Protein AF-A0A6P0I1W8-F1 (afdb_monomer)

Secondary structure (DSSP, 8-state):
-EEES-SSS-SEEE--SSPEEEEEE--TT-EEEEEEEEEESS--TTSEEEEEEEEETTSPBPPSPBTTBEEETTTEEEEEPP--SSS-EEEEEEEEPPTTEEEEEEEEEE-S--S-EEEESEEEEEE--SHHHHHHHHHHHHHHHHHHHHHHHHS---TTTTS--HHHHHHHHHHHHT--SEEEEES-TT-HHHHHHHHH-TT--EEEEEES-HHHHHHHHHTT-TTEEE--GGGGTTSPTT-EEEEEEES-GGG-SSHHHHHHHHHHHEEEEEEEE-

Foldseek 3Di:
DKAFLDPPPDQKDKFAADWRKDKDWDDAQFKKKKKWKKAWQFQDWQFKKKAKWFAAPVRHTDADDFQLWDADPVRGTIDGFGRGGNDIDMTIDMGTHHPRTTMMMIIMHTDPDPIIMMIGRIMDMDTDDDVVVVVVVVVVVVVLQVVLLVCFQPDAQDPVLQDDDPVLLVVLVVVCVLVWQEEEEEQCQLNNSVVNNCVVDVSHPYYAYEHQHPNSQVNNVVVVPVRYDYDDLVVLVPAAFQQTQEYEYAPCLSSHSCSVSSVVSRNRNHNHDYYYHD

Solvent-accessible surface area (backbone atoms only — not comparable to full-atom values): 14865 Å² total; per-residue (Å²): 85,83,46,59,59,61,92,78,84,53,72,53,44,74,49,40,83,61,72,44,53,45,76,46,80,50,61,42,70,36,46,35,39,39,36,37,39,36,32,22,87,48,63,39,72,60,30,28,33,38,28,58,46,40,17,25,87,86,67,48,74,59,76,78,88,47,67,81,46,49,75,40,97,88,70,43,34,32,46,68,46,78,34,86,41,54,49,79,41,78,36,80,48,72,47,50,38,52,80,70,26,33,32,39,40,40,32,37,26,39,32,101,56,92,71,65,36,35,34,40,23,59,35,34,47,39,74,63,87,50,70,65,62,46,49,58,47,46,51,53,52,48,46,54,49,48,52,45,49,54,50,56,36,63,54,71,78,50,73,74,54,72,48,92,49,75,64,41,54,52,54,31,54,58,53,52,74,70,69,41,46,24,38,34,32,48,57,30,50,39,32,45,47,58,53,52,31,53,71,75,37,81,66,47,80,42,62,39,30,27,15,60,21,54,66,19,25,53,50,18,35,75,72,72,43,80,48,47,41,72,32,57,74,71,56,50,70,80,51,54,72,46,71,21,34,30,22,34,38,59,68,43,61,94,69,42,82,65,39,66,63,49,53,55,42,39,48,46,23,18,59,74,44,60,48,82,48,118

Sequence (278 aa):
MINYLTNTGTNSVQLNQELLHIELEIQENAHYLLKGNIESSIPARNAALVTFQFGNKSGSLISPPYLGISNSATVGPYKYIPINSDKKEQFLIAFQTPPESSHLTLGFRLWNSKKKVFIDNKIEVVKIKDEFELEAIHNLFTNEIELAKNYWSNIGVSKGYTKDALWSHKISDEIISFNPSSVLEFGCNAGRNLKILLGKNQSIQNYLGLDINQDAINYGNSQGLEKLRVGDESSLIDISSGAYDICFTVSVIDHIPQPLNVVLNLIRISKKACLLLE

pLDDT: mean 91.95, std 8.21, range [65.31, 98.88]

Radius of gyration: 21.7 Å; Cα contacts (8 Å, |Δi|>4): 574; chains: 1; bounding box: 48×35×64 Å

Structure (mmCIF, N/CA/C/O backbone):
data_AF-A0A6P0I1W8-F1
#
_entry.id   AF-A0A6P0I1W8-F1
#
loop_
_atom_site.group_PDB
_atom_site.id
_atom_site.type_symbol
_atom_site.label_atom_id
_atom_site.label_alt_id
_atom_site.label_comp_id
_atom_site.label_asym_id
_atom_site.label_entity_id
_atom_site.label_seq_id
_atom_site.pdbx_PDB_ins_code
_atom_site.Cartn_x
_atom_site.Cartn_y
_atom_site.Cartn_z
_atom_site.occupancy
_atom_site.B_iso_or_equiv
_atom_site.auth_seq_id
_atom_site.auth_comp_id
_atom_site.auth_asym_id
_atom_site.auth_atom_id
_atom_site.pdbx_PDB_model_num
ATOM 1 N N . MET A 1 1 ? -20.478 4.200 20.482 1.00 80.25 1 MET A N 1
ATOM 2 C CA . MET A 1 1 ? -20.296 3.501 21.769 1.00 80.25 1 MET A CA 1
ATOM 3 C C . MET A 1 1 ? -19.035 4.029 22.416 1.00 80.25 1 MET A C 1
ATOM 5 O O . MET A 1 1 ? -18.052 4.222 21.708 1.00 80.25 1 MET A O 1
ATOM 9 N N . ILE A 1 2 ? -19.094 4.320 23.714 1.00 71.94 2 ILE A N 1
ATOM 10 C CA . ILE A 1 2 ? -17.926 4.710 24.508 1.00 71.94 2 ILE A CA 1
ATOM 11 C C . ILE A 1 2 ? -17.425 3.441 25.189 1.00 71.94 2 ILE A C 1
ATOM 13 O O . ILE A 1 2 ? -18.206 2.775 25.861 1.00 71.94 2 ILE A O 1
ATOM 17 N N . ASN A 1 3 ? -16.149 3.129 25.007 1.00 82.88 3 ASN A N 1
ATOM 18 C CA . ASN A 1 3 ? -15.472 2.002 25.629 1.00 82.88 3 ASN A CA 1
ATOM 19 C C . ASN A 1 3 ? -14.249 2.504 26.394 1.00 82.88 3 ASN A C 1
ATOM 21 O O . ASN A 1 3 ? -13.672 3.543 26.061 1.00 82.88 3 ASN A O 1
ATOM 25 N N . TYR A 1 4 ? -13.856 1.752 27.414 1.00 74.75 4 TYR A N 1
ATOM 26 C CA . TYR A 1 4 ? -12.694 2.066 28.233 1.00 74.75 4 TYR A CA 1
ATOM 27 C C . TYR A 1 4 ? -11.624 0.993 28.042 1.00 74.75 4 TYR A C 1
ATOM 29 O O . TYR A 1 4 ? -11.929 -0.192 28.126 1.00 74.75 4 TYR A O 1
ATOM 37 N N . LEU A 1 5 ? -10.378 1.403 27.785 1.00 70.00 5 LEU A N 1
ATOM 38 C CA . LEU A 1 5 ? -9.247 0.480 27.605 1.00 70.00 5 LEU A CA 1
ATOM 39 C C . LEU A 1 5 ? -8.885 -0.264 28.893 1.00 70.00 5 LEU A C 1
ATOM 41 O O . LEU A 1 5 ? -8.415 -1.396 28.847 1.00 70.00 5 LEU A O 1
ATOM 45 N N . THR A 1 6 ? -9.062 0.385 30.043 1.00 72.56 6 THR A N 1
ATOM 46 C CA . THR A 1 6 ? -8.750 -0.175 31.359 1.00 72.56 6 THR A CA 1
ATOM 47 C C . THR A 1 6 ? -9.725 0.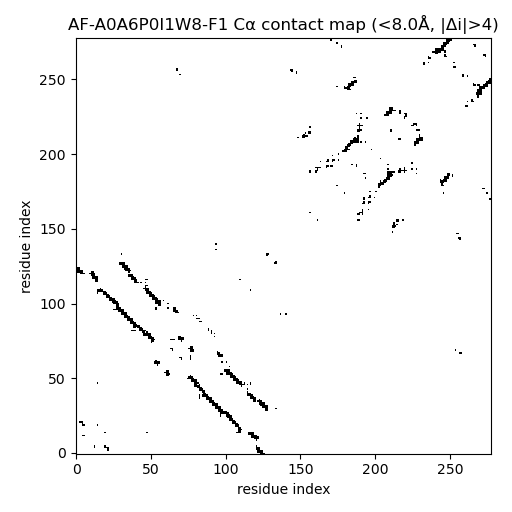346 32.415 1.00 72.56 6 THR A C 1
ATOM 49 O O . THR A 1 6 ? -10.236 1.462 32.319 1.00 72.56 6 THR A O 1
ATOM 52 N N . ASN A 1 7 ? -9.918 -0.434 33.484 1.00 66.38 7 ASN A N 1
ATOM 53 C CA . ASN A 1 7 ? -10.700 -0.041 34.667 1.00 66.38 7 ASN A CA 1
ATOM 54 C C . ASN A 1 7 ? -9.837 0.619 35.763 1.00 66.38 7 ASN A C 1
ATOM 56 O O . ASN A 1 7 ? -10.217 0.646 36.930 1.00 66.38 7 ASN A O 1
ATOM 60 N N . THR A 1 8 ? -8.650 1.131 35.421 1.00 66.38 8 THR A N 1
ATOM 61 C CA . THR A 1 8 ? -7.626 1.569 36.393 1.00 66.38 8 THR A CA 1
ATOM 62 C C . THR A 1 8 ? -7.904 2.928 37.042 1.00 66.38 8 THR A C 1
ATOM 64 O O . THR A 1 8 ? -7.115 3.375 37.869 1.00 66.38 8 THR A O 1
ATOM 67 N N . GLY A 1 9 ? -8.984 3.621 36.664 1.00 69.31 9 GLY A N 1
ATOM 68 C CA . GLY A 1 9 ? -9.317 4.963 37.165 1.00 69.31 9 GLY A CA 1
ATOM 69 C C . GLY A 1 9 ? -8.387 6.084 36.672 1.00 69.31 9 GLY A C 1
ATOM 70 O O . GLY A 1 9 ? -8.607 7.248 36.995 1.00 69.31 9 GLY A O 1
ATOM 71 N N . THR A 1 10 ? -7.365 5.762 35.874 1.00 76.31 10 THR A N 1
ATOM 72 C CA . THR A 1 10 ? -6.478 6.733 35.222 1.00 76.31 10 THR A CA 1
ATOM 73 C C . THR A 1 10 ? -7.077 7.191 33.896 1.00 76.31 10 THR A C 1
ATOM 75 O O . THR A 1 10 ? -7.608 6.375 33.149 1.00 76.31 10 THR A O 1
ATOM 78 N N . ASN A 1 11 ? -6.967 8.485 33.575 1.00 89.94 11 ASN A N 1
ATOM 79 C CA . ASN A 1 11 ? -7.516 9.052 32.331 1.00 89.94 11 ASN A CA 1
ATOM 80 C C . ASN A 1 11 ? -6.748 8.625 31.070 1.00 89.94 11 ASN A C 1
ATOM 82 O O . ASN A 1 11 ? -7.294 8.694 29.972 1.00 89.94 11 ASN A O 1
ATOM 86 N N . SER A 1 12 ? -5.501 8.176 31.217 1.00 92.06 12 SER A N 1
ATOM 87 C CA . SER A 1 12 ? -4.666 7.665 30.132 1.00 92.06 12 SER A CA 1
ATOM 88 C C . SER A 1 12 ? -3.911 6.406 30.556 1.00 92.06 12 SER A C 1
ATOM 90 O O . SER A 1 12 ? -3.785 6.094 31.747 1.00 92.06 12 SER A O 1
ATOM 92 N N . VAL A 1 13 ? -3.440 5.662 29.558 1.00 94.25 13 VAL A N 1
ATOM 93 C CA . VAL A 1 13 ? -2.679 4.420 29.701 1.00 94.25 13 VAL A CA 1
ATOM 94 C C . VAL A 1 13 ? -1.446 4.509 28.811 1.00 94.25 13 VAL A C 1
ATOM 96 O O . VAL A 1 13 ? -1.536 4.908 27.650 1.00 94.25 13 VAL A O 1
ATOM 99 N N . GLN A 1 14 ? -0.279 4.150 29.346 1.00 95.38 14 GLN A N 1
ATOM 100 C CA . GLN A 1 14 ? 0.932 4.062 28.537 1.00 95.38 14 GLN A CA 1
ATOM 101 C C . GLN A 1 14 ? 0.860 2.820 27.644 1.00 95.38 14 GLN A C 1
ATOM 103 O O . GLN A 1 14 ? 0.706 1.708 28.145 1.00 95.38 14 GLN A O 1
ATOM 108 N N . LEU A 1 15 ? 1.028 2.999 26.335 1.00 95.56 15 LEU A N 1
ATOM 109 C CA . LEU A 1 15 ? 1.154 1.884 25.406 1.00 95.56 15 LEU A CA 1
ATOM 110 C C . LEU A 1 15 ? 2.507 1.187 25.593 1.00 95.56 15 LEU A C 1
ATOM 112 O O . LEU A 1 15 ? 3.558 1.826 25.706 1.00 95.56 15 LEU A O 1
ATOM 116 N N . ASN A 1 16 ? 2.476 -0.140 25.583 1.00 94.19 16 ASN A N 1
ATOM 117 C CA . ASN A 1 16 ? 3.646 -1.013 25.584 1.00 94.19 16 ASN A CA 1
ATOM 118 C C . ASN A 1 16 ? 3.504 -2.042 24.439 1.00 94.19 16 ASN A C 1
ATOM 120 O O . ASN A 1 16 ? 2.696 -1.842 23.533 1.00 94.19 16 ASN A O 1
ATOM 124 N N . GLN A 1 17 ? 4.323 -3.099 24.411 1.00 90.25 17 GLN A N 1
ATOM 125 C CA . GLN A 1 17 ? 4.206 -4.133 23.370 1.00 90.25 17 GLN A CA 1
ATOM 126 C C . GLN A 1 17 ? 3.022 -5.092 23.579 1.00 90.25 17 GLN A C 1
ATOM 128 O O . GLN A 1 17 ? 2.650 -5.803 22.644 1.00 90.25 17 GLN A O 1
ATOM 133 N N . GLU A 1 18 ? 2.434 -5.112 24.774 1.00 91.44 18 GLU A N 1
ATOM 134 C CA . GLU A 1 18 ? 1.243 -5.896 25.083 1.00 91.44 18 GLU A CA 1
ATOM 135 C C . GLU A 1 18 ? -0.003 -5.204 24.514 1.00 91.44 18 GLU A C 1
ATOM 137 O O . GLU A 1 18 ? -0.074 -3.979 24.400 1.00 91.44 18 GLU A O 1
ATOM 142 N N . LEU A 1 19 ? -0.984 -6.008 24.108 1.00 90.31 19 LEU A N 1
ATOM 143 C CA . LEU A 1 19 ? -2.215 -5.514 23.504 1.00 90.31 19 LEU A CA 1
ATOM 144 C C . LEU A 1 19 ? -3.217 -5.121 24.587 1.00 90.31 19 LEU A C 1
ATOM 146 O O . LEU A 1 19 ? -3.694 -5.968 25.342 1.00 90.31 19 LEU A O 1
ATOM 150 N N . LEU A 1 20 ? -3.605 -3.851 24.591 1.00 93.25 20 LEU A N 1
ATOM 151 C CA . LEU A 1 20 ? -4.815 -3.402 25.271 1.00 93.25 20 LEU A CA 1
ATOM 152 C C . LEU A 1 20 ? -5.985 -3.604 24.315 1.00 93.25 20 LEU A C 1
ATOM 154 O O . LEU A 1 20 ? -5.949 -3.066 23.211 1.00 93.25 20 LEU A O 1
ATOM 158 N N . HIS A 1 21 ? -6.996 -4.375 24.702 1.00 94.88 21 HIS A N 1
ATOM 159 C CA . HIS A 1 21 ? -8.124 -4.671 23.824 1.00 94.88 21 HIS A CA 1
ATOM 160 C C . HIS A 1 21 ? -9.421 -4.028 24.307 1.00 94.88 21 HIS A C 1
ATOM 162 O O . HIS A 1 21 ? -9.671 -3.917 25.505 1.00 94.88 21 HIS A O 1
ATOM 168 N N . ILE A 1 22 ? -10.256 -3.638 23.348 1.00 94.94 22 ILE A N 1
ATOM 169 C CA . ILE A 1 22 ? -11.687 -3.419 23.562 1.00 94.94 22 ILE A CA 1
ATOM 170 C C . ILE A 1 22 ? -12.463 -4.312 22.605 1.00 94.94 22 ILE A C 1
ATOM 172 O O . ILE A 1 22 ? -12.040 -4.537 21.469 1.00 94.94 22 ILE A O 1
ATOM 176 N N . GLU A 1 23 ? -13.612 -4.777 23.067 1.00 95.75 23 GLU A N 1
ATOM 177 C CA . GLU A 1 23 ? -14.544 -5.584 22.291 1.00 95.75 23 GLU A CA 1
ATOM 178 C C . GLU A 1 23 ? -15.876 -4.854 22.196 1.00 95.75 23 GLU A C 1
ATOM 180 O O . GLU A 1 23 ? -16.295 -4.171 23.133 1.00 95.75 23 GLU A O 1
ATOM 185 N N . LEU A 1 24 ? -16.525 -4.952 21.042 1.00 96.50 24 LEU A N 1
ATOM 186 C CA . LEU A 1 24 ? -17.798 -4.293 20.807 1.00 96.50 24 LEU A CA 1
ATOM 187 C C . LEU A 1 24 ? -18.622 -5.012 19.743 1.00 96.50 24 LEU A C 1
ATOM 189 O O . LEU A 1 24 ? -18.090 -5.602 18.801 1.00 96.50 24 LEU A O 1
ATOM 193 N N . GLU A 1 25 ? -19.940 -4.898 19.873 1.00 97.38 25 GLU A N 1
ATOM 194 C CA . GLU A 1 25 ? -20.879 -5.315 18.838 1.00 97.38 25 GLU A CA 1
ATOM 195 C C . GLU A 1 25 ? -20.901 -4.304 17.690 1.00 97.38 25 GLU A C 1
ATOM 197 O O . GLU A 1 25 ? -20.902 -3.086 17.885 1.00 97.38 25 GLU A O 1
ATOM 202 N N . ILE A 1 26 ? -20.946 -4.807 16.465 1.00 97.25 26 ILE A N 1
ATOM 203 C CA . ILE A 1 26 ? -20.960 -4.001 15.246 1.00 97.25 26 ILE A CA 1
ATOM 204 C C . ILE A 1 26 ? -21.976 -4.566 14.256 1.00 97.25 26 ILE A C 1
ATOM 206 O O . ILE A 1 26 ? -22.504 -5.662 14.421 1.00 97.25 26 ILE A O 1
ATOM 210 N N . GLN A 1 27 ? -22.267 -3.797 13.216 1.00 97.06 27 GLN A N 1
ATOM 211 C CA . GLN A 1 27 ? -23.068 -4.237 12.082 1.00 97.06 27 GLN A CA 1
ATOM 212 C C . GLN A 1 27 ? -22.140 -4.524 10.906 1.00 97.06 27 GLN A C 1
ATOM 214 O O . GLN A 1 27 ? -21.159 -3.806 10.710 1.00 97.06 27 GLN A O 1
ATOM 219 N N . GLU A 1 28 ? -22.446 -5.563 10.138 1.00 96.94 28 GLU A N 1
ATOM 220 C CA . GLU A 1 28 ? -21.773 -5.876 8.877 1.00 96.94 28 GLU A CA 1
ATOM 221 C C . GLU A 1 28 ? -21.964 -4.766 7.840 1.00 96.94 28 GLU A C 1
ATOM 223 O O . GLU A 1 28 ? -22.955 -4.031 7.880 1.00 96.94 28 GLU A O 1
ATOM 228 N N . ASN A 1 29 ? -21.018 -4.661 6.904 1.00 94.50 29 ASN A N 1
ATOM 229 C CA . ASN A 1 29 ? -21.053 -3.713 5.785 1.00 94.50 29 ASN A CA 1
ATOM 230 C C . ASN A 1 29 ? -21.336 -2.257 6.196 1.00 94.50 29 ASN A C 1
ATOM 232 O O . ASN A 1 29 ? -21.957 -1.495 5.457 1.00 94.50 29 ASN A O 1
ATOM 236 N N . ALA A 1 30 ? -20.894 -1.863 7.385 1.00 93.75 30 ALA A N 1
ATOM 237 C CA . ALA A 1 30 ? -21.119 -0.542 7.935 1.00 93.75 30 ALA A CA 1
ATOM 238 C C . ALA A 1 30 ? -19.800 0.208 8.097 1.00 93.75 30 ALA A C 1
ATOM 240 O O . ALA A 1 30 ? -18.743 -0.369 8.355 1.00 93.75 30 ALA A O 1
ATOM 241 N N . HIS A 1 31 ? -19.885 1.528 7.980 1.00 92.38 31 HIS A N 1
ATOM 242 C CA . HIS A 1 31 ? -18.759 2.409 8.225 1.00 92.38 31 HIS A CA 1
ATOM 243 C C . HIS A 1 31 ? -18.747 2.840 9.690 1.00 92.38 31 HIS A C 1
ATOM 245 O O . HIS A 1 31 ? -19.776 3.206 10.272 1.00 92.38 31 HIS A O 1
ATOM 251 N N . TYR A 1 32 ? -17.552 2.835 10.270 1.00 93.94 32 TYR A N 1
ATOM 252 C CA . TYR A 1 32 ? -17.302 3.269 11.633 1.00 93.94 32 TYR A CA 1
ATOM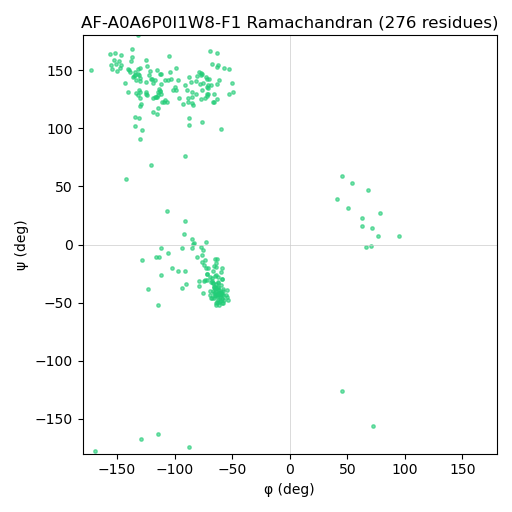 253 C C . TYR A 1 32 ? -16.136 4.248 11.698 1.00 93.94 32 TYR A C 1
ATOM 255 O O . TYR A 1 32 ? -15.198 4.198 10.901 1.00 93.94 32 TYR A O 1
ATOM 263 N N . LEU A 1 33 ? -16.196 5.116 12.703 1.00 93.44 33 LEU A N 1
ATOM 264 C CA . LEU A 1 33 ? -15.138 6.042 13.063 1.00 93.44 33 LEU A CA 1
ATOM 265 C C . LEU A 1 33 ? -14.670 5.745 14.488 1.00 93.44 33 LEU A C 1
ATOM 267 O O . LEU A 1 33 ? -15.425 5.908 15.450 1.00 93.44 33 LEU A O 1
ATOM 271 N N . LEU A 1 34 ? -13.422 5.305 14.606 1.00 95.44 34 LEU A N 1
ATOM 272 C CA . LEU A 1 34 ? -12.700 5.154 15.860 1.00 95.44 34 LEU A CA 1
ATOM 273 C C . LEU A 1 34 ? -12.066 6.499 16.236 1.00 95.44 34 LEU A C 1
ATOM 275 O O . LEU A 1 34 ? -11.346 7.095 15.435 1.00 95.44 34 LEU A O 1
ATOM 279 N N . LYS A 1 35 ? -12.333 6.968 17.454 1.00 95.06 35 LYS A N 1
ATOM 280 C CA . LYS A 1 35 ? -11.850 8.241 17.992 1.00 95.06 35 LYS A CA 1
ATOM 281 C C . LYS A 1 35 ? -11.225 8.029 19.363 1.00 95.06 35 LYS A C 1
ATOM 283 O O . LYS A 1 35 ? -11.737 7.262 20.179 1.00 95.06 35 LYS A O 1
ATOM 288 N N . GLY A 1 36 ? -10.167 8.769 19.639 1.00 96.00 36 GLY A N 1
ATOM 289 C CA . GLY A 1 36 ? -9.551 8.844 20.958 1.00 96.00 36 GLY A CA 1
ATOM 290 C C . GLY A 1 36 ? -8.544 9.980 20.997 1.00 96.00 36 GLY A C 1
ATOM 291 O O . GLY A 1 36 ? -8.380 10.688 20.006 1.00 96.00 36 GLY A O 1
ATOM 292 N N . ASN A 1 37 ? -7.860 10.151 22.125 1.00 96.12 37 ASN A N 1
ATOM 293 C CA . ASN A 1 37 ? -6.709 11.045 22.190 1.00 96.12 37 ASN A CA 1
ATOM 294 C C . ASN A 1 37 ? -5.432 10.247 22.417 1.00 96.12 37 ASN A C 1
ATOM 296 O O . ASN A 1 37 ? -5.441 9.229 23.110 1.00 96.12 37 ASN A O 1
ATOM 300 N N . ILE A 1 38 ? -4.341 10.734 21.845 1.00 96.25 38 ILE A N 1
ATOM 301 C CA . ILE A 1 38 ? -3.011 10.153 21.961 1.00 96.25 38 ILE A CA 1
ATOM 302 C C . ILE A 1 38 ? -1.996 11.264 22.220 1.00 96.25 38 ILE A C 1
ATOM 304 O O . ILE A 1 38 ? -2.142 12.383 21.732 1.00 96.25 38 ILE A O 1
ATOM 308 N N . GLU A 1 39 ? -0.973 10.964 23.009 1.00 95.00 39 GLU A N 1
ATOM 309 C CA . GLU A 1 39 ? 0.139 11.869 23.278 1.00 95.00 39 GLU A CA 1
ATOM 310 C C . GLU A 1 39 ? 1.464 11.104 23.270 1.00 95.00 39 GLU A C 1
ATOM 312 O O . GLU A 1 39 ? 1.547 9.926 23.632 1.00 95.00 39 GLU A O 1
ATOM 317 N N . SER A 1 40 ? 2.532 11.781 22.864 1.00 92.69 40 SER A N 1
ATOM 318 C CA . SER A 1 40 ? 3.894 11.279 23.002 1.00 92.69 40 SER A CA 1
ATOM 319 C C . SER A 1 40 ? 4.812 12.422 23.394 1.00 92.69 40 SER A C 1
ATOM 321 O O . SER A 1 40 ? 4.579 13.563 23.024 1.00 92.69 40 SER A O 1
ATOM 323 N N . SER A 1 41 ? 5.889 12.124 24.119 1.00 85.44 41 SER A N 1
ATOM 324 C CA . SER A 1 41 ? 6.848 13.146 24.558 1.00 85.44 41 SER A CA 1
ATOM 325 C C . SER A 1 41 ? 7.593 13.838 23.407 1.00 85.44 41 SER A C 1
ATOM 327 O O . SER A 1 41 ? 8.249 14.847 23.632 1.00 85.44 41 SER A O 1
ATOM 329 N N . ILE A 1 42 ? 7.566 13.256 22.205 1.00 80.62 42 ILE A N 1
ATOM 330 C CA . ILE A 1 42 ? 8.103 13.806 20.955 1.00 80.62 42 ILE A CA 1
ATOM 331 C C . ILE A 1 42 ? 7.277 13.254 19.784 1.00 80.62 42 ILE A C 1
ATOM 333 O O . ILE A 1 42 ? 6.772 12.134 19.901 1.00 80.62 42 ILE A O 1
ATOM 337 N N . PRO A 1 43 ? 7.211 13.939 18.625 1.00 80.81 43 PRO A N 1
ATOM 338 C CA . PRO A 1 43 ? 6.511 13.420 17.453 1.00 80.81 43 PRO A CA 1
ATOM 339 C C . PRO A 1 43 ? 6.987 12.007 17.097 1.00 80.81 43 PRO A C 1
ATOM 341 O O . PRO A 1 43 ? 8.192 11.729 17.028 1.00 80.81 43 PRO A O 1
ATOM 344 N N . ALA A 1 44 ? 6.045 11.085 16.911 1.00 82.62 44 ALA A N 1
ATOM 345 C CA . ALA A 1 44 ? 6.315 9.651 16.869 1.00 82.62 44 ALA A CA 1
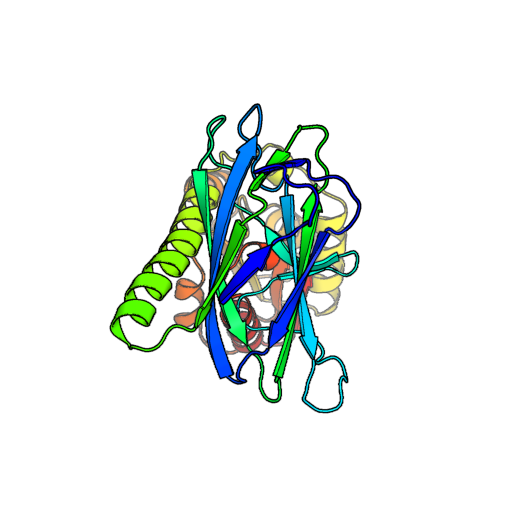ATOM 346 C C . ALA A 1 44 ? 5.449 8.948 15.821 1.00 82.62 44 ALA A C 1
ATOM 348 O O . ALA A 1 44 ? 4.729 8.001 16.128 1.00 82.62 44 ALA A O 1
ATOM 349 N N . ARG A 1 45 ? 5.535 9.411 14.569 1.00 81.56 45 ARG A N 1
ATOM 350 C CA . ARG A 1 45 ? 4.833 8.780 13.443 1.00 81.56 45 ARG A CA 1
ATOM 351 C C . ARG A 1 45 ? 5.088 7.269 13.441 1.00 81.56 45 ARG A C 1
ATOM 353 O O . ARG A 1 45 ? 6.233 6.839 13.582 1.00 81.56 45 ARG A O 1
ATOM 360 N N . ASN A 1 46 ? 4.017 6.489 13.316 1.00 86.06 46 ASN A N 1
ATOM 361 C CA . ASN A 1 46 ? 4.020 5.022 13.280 1.00 86.06 46 ASN A CA 1
ATOM 362 C C . ASN A 1 46 ? 4.529 4.323 14.558 1.00 86.06 46 ASN A C 1
ATOM 364 O O . ASN A 1 46 ? 4.822 3.130 14.526 1.00 86.06 46 ASN A O 1
ATOM 368 N N . ALA A 1 47 ? 4.625 5.033 15.688 1.00 93.69 47 ALA A N 1
ATOM 369 C CA . ALA A 1 47 ? 5.067 4.448 16.957 1.00 93.69 47 ALA A CA 1
ATOM 370 C C . ALA A 1 47 ? 3.972 3.677 17.703 1.00 93.69 47 ALA A C 1
ATOM 372 O O . ALA A 1 47 ? 4.272 3.009 18.689 1.00 93.69 47 ALA A O 1
ATOM 373 N N . ALA A 1 48 ? 2.719 3.782 17.270 1.00 96.25 48 ALA A N 1
ATOM 374 C CA . ALA A 1 48 ? 1.593 3.050 17.825 1.00 96.25 48 ALA A CA 1
ATOM 375 C C . ALA A 1 48 ? 0.676 2.575 16.701 1.00 96.25 48 ALA A C 1
ATOM 377 O O . ALA A 1 48 ? 0.570 3.217 15.652 1.00 96.25 48 ALA A O 1
ATOM 378 N N . LEU A 1 49 ? 0.013 1.449 16.932 1.00 96.88 49 LEU A N 1
ATOM 379 C CA . LEU A 1 49 ? -0.967 0.897 16.009 1.00 96.88 49 LEU A CA 1
ATOM 380 C C . LEU A 1 49 ? -2.191 0.378 16.759 1.00 96.88 49 LEU A C 1
ATOM 382 O O . LEU A 1 49 ? -2.126 0.057 17.949 1.00 96.88 49 LEU A O 1
ATOM 386 N N . VAL A 1 50 ? -3.294 0.289 16.025 1.00 97.81 50 VAL A N 1
ATOM 387 C CA . VAL A 1 50 ? -4.496 -0.449 16.398 1.00 97.81 50 VAL A CA 1
ATOM 388 C C . VAL A 1 50 ? -4.645 -1.635 15.447 1.00 97.81 50 VAL A C 1
ATOM 390 O O . VAL A 1 50 ? -4.496 -1.491 14.235 1.00 97.81 50 VAL A O 1
ATOM 393 N N . THR A 1 51 ? -4.893 -2.814 16.003 1.00 97.88 51 THR A N 1
ATOM 394 C CA . THR A 1 51 ? -5.176 -4.059 15.279 1.00 97.88 51 THR A CA 1
ATOM 395 C C . THR A 1 51 ? -6.676 -4.311 15.228 1.00 97.88 51 THR A C 1
ATOM 397 O O . THR A 1 51 ? -7.401 -3.877 16.123 1.00 97.88 51 THR A O 1
ATOM 400 N N . PHE A 1 52 ? -7.132 -5.005 14.187 1.00 98.19 52 PHE A N 1
ATOM 401 C CA . PHE A 1 52 ? -8.543 -5.287 13.937 1.00 98.19 52 PHE A CA 1
ATOM 402 C C . PHE A 1 52 ? -8.772 -6.790 13.809 1.00 98.19 52 PHE A C 1
ATOM 404 O O . PHE A 1 52 ? -8.133 -7.462 12.995 1.00 98.19 52 PHE A O 1
ATOM 411 N N . GLN A 1 53 ? -9.737 -7.308 14.563 1.00 98.25 53 GLN A N 1
ATOM 412 C CA . GLN A 1 53 ? -10.248 -8.666 14.408 1.00 98.25 53 GLN A CA 1
ATOM 413 C C . GLN A 1 53 ? -11.771 -8.616 14.343 1.00 98.25 53 GLN A C 1
ATOM 415 O O . GLN A 1 53 ? -12.419 -8.149 15.277 1.00 98.25 53 GLN A O 1
ATOM 420 N N . PHE A 1 54 ? -12.339 -9.081 13.232 1.00 98.31 54 PHE A N 1
ATOM 421 C CA . PHE A 1 54 ? -13.784 -9.160 13.052 1.00 98.31 54 PHE A CA 1
ATOM 422 C C . PHE A 1 54 ? -14.258 -10.585 13.316 1.00 98.31 54 PHE A C 1
ATOM 424 O O . PHE A 1 54 ? -13.650 -11.542 12.841 1.00 98.31 54 PHE A O 1
ATOM 431 N N . GLY A 1 55 ? -15.351 -10.720 14.060 1.00 98.19 55 GLY A N 1
ATOM 432 C CA . GLY A 1 55 ? -16.028 -11.986 14.313 1.00 98.19 55 GLY A CA 1
ATOM 433 C C . GLY A 1 55 ? -17.473 -11.942 13.833 1.00 98.19 55 GLY A C 1
ATOM 434 O O . GLY A 1 55 ? -18.110 -10.886 13.845 1.00 98.19 55 GLY A O 1
ATOM 435 N N . ASN A 1 56 ? -18.005 -13.085 13.416 1.00 98.12 56 ASN A N 1
ATOM 436 C CA . ASN A 1 56 ? -19.413 -13.230 13.053 1.00 98.12 56 ASN A CA 1
ATOM 437 C C . ASN A 1 56 ? -20.285 -13.585 14.279 1.00 98.12 56 ASN A C 1
ATOM 439 O O . ASN A 1 56 ? -19.810 -13.635 15.421 1.00 98.12 56 ASN A O 1
ATOM 443 N N . LYS A 1 57 ? -21.576 -13.859 14.049 1.00 97.38 57 LYS A N 1
ATOM 444 C CA . LYS A 1 57 ? -22.535 -14.211 15.115 1.00 97.38 57 LYS A CA 1
ATOM 445 C C . LYS A 1 57 ? -22.247 -15.553 15.790 1.00 97.38 57 LYS A C 1
ATOM 447 O O . LYS A 1 57 ? -22.680 -15.751 16.919 1.00 97.38 57 LYS A O 1
ATOM 452 N N . SER A 1 58 ? -21.529 -16.463 15.128 1.00 96.75 58 SER A N 1
ATOM 453 C CA . SER A 1 58 ? -21.093 -17.729 15.730 1.00 96.75 58 SER A CA 1
ATOM 454 C C . SER A 1 58 ? -19.797 -17.594 16.533 1.00 96.75 58 SER A C 1
ATOM 456 O O . SER A 1 58 ? -19.311 -18.591 17.059 1.00 96.75 58 SER A O 1
ATOM 458 N N . GLY A 1 59 ? -19.219 -16.389 16.616 1.00 94.12 59 GLY A N 1
ATOM 459 C CA . GLY A 1 59 ? -17.927 -16.141 17.259 1.00 94.12 59 GLY A CA 1
ATOM 460 C C . GLY A 1 59 ? -16.724 -16.569 16.412 1.00 94.12 59 GLY A C 1
ATOM 461 O O . GLY A 1 59 ? -15.594 -16.536 16.890 1.00 94.12 59 GLY A O 1
ATOM 462 N N . SER A 1 60 ? -16.938 -16.975 15.159 1.00 97.69 60 SER A N 1
ATOM 463 C CA . SER A 1 60 ? -15.857 -17.329 14.240 1.00 97.69 60 SER A CA 1
ATOM 464 C C . SER A 1 60 ? -15.209 -16.067 13.677 1.00 97.69 60 SER A C 1
ATOM 466 O O . SER A 1 60 ? -15.906 -15.115 13.321 1.00 97.69 60 SER A O 1
ATOM 468 N N . LEU A 1 61 ? -13.878 -16.066 13.579 1.00 98.00 61 LEU A N 1
ATOM 469 C CA . LEU A 1 61 ? -13.131 -14.950 13.005 1.00 98.00 61 LEU A CA 1
ATOM 470 C C . LEU A 1 61 ? -13.327 -14.883 11.488 1.00 98.00 61 LEU A C 1
ATOM 472 O O . LEU A 1 61 ? -13.232 -15.892 10.789 1.00 98.00 61 LEU A O 1
ATOM 476 N N . ILE A 1 62 ? -13.551 -13.674 10.986 1.00 97.44 62 ILE A N 1
ATOM 477 C CA . ILE A 1 62 ? -13.572 -13.366 9.559 1.00 97.44 62 ILE A CA 1
ATOM 478 C C . ILE A 1 62 ? -12.131 -13.104 9.127 1.00 97.44 62 ILE A C 1
ATOM 480 O O . ILE A 1 62 ? -11.407 -12.366 9.787 1.00 97.44 62 ILE A O 1
ATOM 484 N N . SER A 1 63 ? -11.690 -13.737 8.042 1.00 96.38 63 SER A N 1
ATOM 485 C CA . SER A 1 63 ? -10.309 -13.594 7.569 1.00 96.38 63 SER A CA 1
ATOM 486 C C . SER A 1 63 ? -10.121 -12.300 6.761 1.00 96.38 63 SER A C 1
ATOM 488 O O . SER A 1 63 ? -11.037 -11.911 6.035 1.00 96.38 63 SER A O 1
ATOM 490 N N . PRO A 1 64 ? -8.952 -11.633 6.844 1.00 92.62 64 PRO A N 1
ATOM 491 C CA . PRO A 1 64 ? -8.605 -10.522 5.953 1.00 92.62 64 PRO A CA 1
ATOM 492 C C . PRO A 1 64 ? -8.507 -10.984 4.481 1.00 92.62 64 PRO A C 1
ATOM 494 O O . PRO A 1 64 ? -8.381 -12.186 4.231 1.00 92.62 64 PRO A O 1
ATOM 497 N N . PRO A 1 65 ? -8.509 -10.063 3.494 1.00 91.62 65 PRO A N 1
ATOM 498 C CA . PRO A 1 65 ? -8.348 -8.611 3.622 1.00 91.62 65 PRO A CA 1
ATOM 499 C C . PRO A 1 65 ? -9.616 -7.879 4.070 1.00 91.62 65 PRO A C 1
ATOM 501 O O . PRO A 1 65 ? -10.729 -8.255 3.714 1.00 91.62 65 PRO A O 1
ATOM 504 N N . TYR A 1 66 ? -9.431 -6.785 4.810 1.00 91.56 66 TYR A N 1
ATOM 505 C CA . TYR A 1 66 ? -10.507 -5.845 5.123 1.00 91.56 66 TYR A CA 1
ATOM 506 C C . TYR A 1 66 ? -10.292 -4.552 4.343 1.00 91.56 66 TYR A C 1
ATOM 508 O O . TYR A 1 66 ? -9.157 -4.090 4.193 1.00 91.56 66 TYR A O 1
ATOM 516 N N . LEU A 1 67 ? -11.377 -3.952 3.856 1.00 83.94 67 LEU A N 1
ATOM 517 C CA . LEU A 1 67 ? -11.269 -2.748 3.045 1.00 83.94 67 LEU A CA 1
ATOM 518 C C . LEU A 1 67 ? -10.661 -1.594 3.854 1.00 83.94 67 LEU A C 1
ATOM 520 O O . LEU A 1 67 ? -11.159 -1.221 4.917 1.00 83.94 67 LEU A O 1
ATOM 524 N N . GLY A 1 68 ? -9.579 -1.025 3.323 1.00 80.62 68 GLY A N 1
ATOM 525 C CA . GLY A 1 68 ? -8.896 0.121 3.912 1.00 80.62 68 GLY A CA 1
ATOM 526 C C . GLY A 1 68 ? -8.113 -0.183 5.190 1.00 80.62 68 GLY A C 1
ATOM 527 O O . GLY A 1 68 ? -7.752 0.766 5.873 1.00 80.62 68 GLY A O 1
ATOM 528 N N . ILE A 1 69 ? -7.855 -1.449 5.540 1.00 91.25 69 ILE A N 1
ATOM 529 C CA . ILE A 1 69 ? -7.027 -1.848 6.693 1.00 91.25 69 ILE A CA 1
ATOM 530 C C . ILE A 1 69 ? -5.824 -2.648 6.175 1.00 91.25 69 ILE A C 1
ATOM 532 O O . ILE A 1 69 ? -5.996 -3.638 5.463 1.00 91.25 69 ILE A O 1
ATOM 536 N N . SER A 1 70 ? -4.607 -2.234 6.537 1.00 88.31 70 SER A N 1
ATOM 537 C CA . SER A 1 70 ? -3.368 -2.926 6.157 1.00 88.31 70 SER A CA 1
ATOM 538 C C . SER A 1 70 ? -3.268 -4.288 6.841 1.00 88.31 70 SER A C 1
ATOM 540 O O . SER A 1 70 ? -3.831 -4.480 7.915 1.00 88.31 70 SER A O 1
ATOM 542 N N . ASN A 1 71 ? -2.521 -5.234 6.269 1.00 90.38 71 ASN A N 1
ATOM 543 C CA . ASN A 1 71 ? -2.329 -6.558 6.862 1.00 90.38 71 ASN A CA 1
ATOM 544 C C . ASN A 1 71 ? -0.845 -6.932 6.911 1.00 90.38 71 ASN A C 1
ATOM 546 O O . ASN A 1 71 ? -0.144 -6.833 5.912 1.00 90.38 71 ASN A O 1
ATOM 550 N N . SER A 1 72 ? -0.373 -7.391 8.069 1.00 89.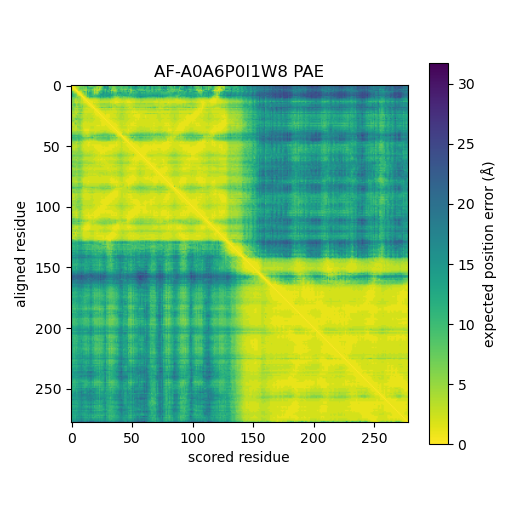56 72 SER A N 1
ATOM 551 C CA . SER A 1 72 ? 1.003 -7.851 8.281 1.00 89.56 72 SER A CA 1
ATOM 552 C C . SER A 1 72 ? 1.018 -9.307 8.726 1.00 89.56 72 SER A C 1
ATOM 554 O O . SER A 1 72 ? 0.223 -9.699 9.577 1.00 89.56 72 SER A O 1
ATOM 556 N N . ALA A 1 73 ? 1.999 -10.081 8.258 1.00 86.31 73 ALA A N 1
ATOM 557 C CA . ALA A 1 73 ? 2.239 -11.435 8.759 1.00 86.31 73 ALA A CA 1
ATOM 558 C C . ALA A 1 73 ? 2.535 -11.478 10.273 1.00 86.31 73 ALA A C 1
ATOM 560 O O . ALA A 1 73 ? 2.209 -12.455 10.939 1.00 86.31 73 ALA A O 1
ATOM 561 N N . THR A 1 74 ? 3.132 -10.418 10.827 1.00 90.31 74 THR A N 1
ATOM 562 C CA . THR A 1 74 ? 3.531 -10.365 12.243 1.00 90.31 74 THR A CA 1
ATOM 563 C C . THR A 1 74 ? 2.433 -9.801 13.136 1.00 90.31 74 THR A C 1
ATOM 565 O O . THR A 1 74 ? 2.338 -10.164 14.306 1.00 90.31 74 THR A O 1
ATOM 568 N N . VAL A 1 75 ? 1.648 -8.849 12.624 1.00 93.19 75 VAL A N 1
ATOM 569 C CA . VAL A 1 75 ? 0.714 -8.065 13.451 1.00 93.19 75 VAL A CA 1
ATOM 570 C C . VAL A 1 75 ? -0.755 -8.318 13.139 1.00 93.19 75 VAL A C 1
ATOM 572 O O . VAL A 1 75 ? -1.609 -7.892 13.910 1.00 93.19 75 VAL A O 1
ATOM 575 N N . GLY A 1 76 ? -1.045 -9.014 12.041 1.00 95.44 76 GLY A N 1
ATOM 576 C CA . GLY A 1 76 ? -2.393 -9.149 11.505 1.00 95.44 76 GLY A CA 1
ATOM 577 C C . GLY A 1 76 ? -2.897 -7.849 10.868 1.00 95.44 76 GLY A C 1
ATOM 578 O O . GLY A 1 76 ? -2.087 -7.020 10.440 1.00 95.44 76 GLY A O 1
ATOM 579 N N . PRO A 1 77 ? -4.222 -7.662 10.785 1.00 96.25 77 PRO A N 1
ATOM 580 C CA . PRO A 1 77 ? -4.835 -6.457 10.235 1.00 96.25 77 PRO A CA 1
ATOM 581 C C . PRO A 1 77 ? -4.657 -5.259 11.172 1.00 96.25 77 PRO A C 1
ATOM 583 O O . PRO A 1 77 ? -4.964 -5.359 12.360 1.00 96.25 77 PRO A O 1
ATOM 586 N N . TYR A 1 78 ? -4.176 -4.121 10.669 1.00 96.88 78 TYR A N 1
ATOM 587 C CA . TYR A 1 78 ? -3.839 -2.963 11.495 1.00 96.88 78 TYR A CA 1
ATOM 588 C C . TYR A 1 78 ? -3.970 -1.615 10.777 1.00 96.88 78 TYR A C 1
ATOM 590 O O . TYR A 1 78 ? -3.999 -1.523 9.550 1.00 96.88 78 TYR A O 1
ATOM 598 N N . LYS A 1 79 ? -3.985 -0.550 11.584 1.00 94.81 79 LYS A N 1
ATOM 599 C CA . LYS A 1 79 ? -3.719 0.833 11.177 1.00 94.81 79 LYS A CA 1
ATOM 600 C C . LYS A 1 79 ? -2.775 1.503 12.162 1.00 94.81 79 LYS A C 1
ATOM 602 O O . LYS A 1 79 ? -2.834 1.240 13.363 1.00 94.81 79 LYS A O 1
ATOM 607 N N . TYR A 1 80 ? -1.921 2.389 11.664 1.00 94.38 80 TYR A N 1
ATOM 608 C CA . TYR A 1 80 ? -1.140 3.264 12.533 1.00 94.38 80 TYR A CA 1
ATOM 609 C C . TYR A 1 80 ? -2.044 4.296 13.201 1.00 94.38 80 TYR A C 1
ATOM 611 O O . TYR A 1 80 ? -2.970 4.815 12.581 1.00 94.38 80 TYR A O 1
ATOM 619 N N . ILE A 1 81 ? -1.758 4.603 14.465 1.00 94.75 81 ILE A N 1
ATOM 620 C CA . ILE A 1 81 ? -2.406 5.717 15.154 1.00 94.75 81 ILE A CA 1
ATOM 621 C C . ILE A 1 81 ? -1.564 6.967 14.875 1.00 94.75 81 ILE A C 1
ATOM 623 O O . ILE A 1 81 ? -0.361 6.951 15.162 1.00 94.75 81 ILE A O 1
ATOM 627 N N . PRO A 1 82 ? -2.138 8.032 14.290 1.00 88.62 82 PRO A N 1
ATOM 628 C CA . PRO A 1 82 ? -1.386 9.237 13.971 1.00 88.62 82 PRO A CA 1
ATOM 629 C C . PRO A 1 82 ? -0.911 9.932 15.252 1.00 88.62 82 PRO A C 1
ATOM 631 O O . PRO A 1 82 ? -1.696 10.185 16.160 1.00 88.62 82 PRO A O 1
ATOM 634 N N . ILE A 1 83 ? 0.387 10.244 15.311 1.00 89.12 83 ILE A N 1
ATOM 635 C CA . ILE A 1 83 ? 1.025 10.996 16.402 1.00 89.12 83 ILE A CA 1
ATOM 636 C C . ILE A 1 83 ? 1.848 12.106 15.754 1.00 89.12 83 ILE A C 1
ATOM 638 O O . ILE A 1 83 ? 3.003 11.892 15.356 1.00 89.12 83 ILE A O 1
ATOM 642 N N . ASN A 1 84 ? 1.223 13.269 15.578 1.00 84.31 84 ASN A N 1
ATOM 643 C CA . ASN A 1 84 ? 1.763 14.339 14.742 1.00 84.31 84 ASN A CA 1
ATOM 644 C C . ASN A 1 84 ? 2.520 15.405 15.534 1.00 84.31 84 ASN A C 1
ATOM 646 O O . ASN A 1 84 ? 3.401 16.049 14.962 1.00 84.31 84 ASN A O 1
ATOM 650 N N . SER A 1 85 ? 2.253 15.543 16.833 1.00 84.94 85 SER A N 1
ATOM 651 C CA . SER A 1 85 ? 2.985 16.454 17.712 1.00 84.94 85 SER A CA 1
ATOM 652 C C . SER A 1 85 ? 3.432 15.800 19.022 1.00 84.94 85 SER A C 1
ATOM 654 O O . SER A 1 85 ? 3.249 14.604 19.255 1.00 84.94 85 SER A O 1
ATOM 656 N N . ASP A 1 86 ? 4.103 16.599 19.847 1.00 85.50 86 ASP A N 1
ATOM 657 C CA . ASP A 1 86 ? 4.452 16.309 21.238 1.00 85.50 86 ASP A CA 1
ATOM 658 C C . ASP A 1 86 ? 3.323 16.660 22.226 1.00 85.50 86 ASP A C 1
ATOM 660 O O . ASP A 1 86 ? 3.502 16.581 23.443 1.00 85.50 86 ASP A O 1
ATOM 664 N N . LYS A 1 87 ? 2.159 17.074 21.717 1.00 91.31 87 LYS A N 1
ATOM 665 C CA . LYS A 1 87 ? 0.979 17.407 22.511 1.00 91.31 87 LYS A CA 1
ATOM 666 C C . LYS A 1 87 ? -0.051 16.297 22.411 1.00 91.31 87 LYS A C 1
ATOM 668 O O . LYS A 1 87 ? -0.036 15.464 21.508 1.00 91.31 87 LYS A O 1
ATOM 673 N N . LYS A 1 88 ? -0.982 16.323 23.358 1.00 94.12 88 LYS A N 1
ATOM 674 C CA . LYS A 1 88 ? -2.181 15.504 23.303 1.00 94.12 88 LYS A CA 1
ATOM 675 C C . LYS A 1 88 ? -3.064 15.950 22.145 1.00 94.12 88 LYS A C 1
ATOM 677 O O . LYS A 1 88 ? -3.491 17.103 22.097 1.00 94.12 88 LYS A O 1
ATOM 682 N N . GLU A 1 89 ? -3.355 15.022 21.248 1.00 93.69 89 GLU A N 1
ATOM 683 C CA . GLU A 1 89 ? -4.151 15.258 20.049 1.00 93.69 89 GLU A CA 1
ATOM 684 C C . GLU A 1 89 ? -5.224 14.189 19.898 1.00 93.69 89 GLU A C 1
ATOM 686 O O . GLU A 1 89 ? -5.054 13.044 20.324 1.00 93.69 89 GLU A O 1
ATOM 691 N N . GLN A 1 90 ? -6.330 14.566 19.264 1.00 94.06 90 GLN A N 1
ATOM 692 C CA . GLN A 1 90 ? -7.343 13.607 18.860 1.00 94.06 90 GLN A CA 1
ATOM 693 C C . GLN A 1 90 ? -6.855 12.846 17.626 1.00 94.06 90 GLN A C 1
ATOM 695 O O . GLN A 1 90 ? -6.427 13.453 16.645 1.00 94.06 90 GLN A O 1
ATOM 700 N N . PHE A 1 91 ? -6.983 11.524 17.652 1.00 93.31 91 PHE A N 1
ATOM 701 C CA . PHE A 1 91 ? -6.844 10.697 16.463 1.00 93.31 91 PHE A CA 1
ATOM 702 C C . PHE A 1 91 ? -8.216 10.245 15.967 1.00 93.31 91 PHE A C 1
ATOM 704 O O . PHE A 1 91 ? -9.148 10.028 16.749 1.00 93.31 91 PHE A O 1
ATOM 711 N N . LEU A 1 92 ? -8.314 10.081 14.651 1.00 92.19 92 LEU A N 1
ATOM 712 C CA . LEU A 1 92 ? -9.500 9.621 13.944 1.00 92.19 92 LEU A CA 1
ATOM 713 C C . LEU A 1 92 ? -9.082 8.494 13.005 1.00 92.19 92 LEU A C 1
ATOM 715 O O . LEU A 1 92 ? -8.164 8.666 12.209 1.00 92.19 92 LEU A O 1
ATOM 719 N N . ILE A 1 93 ? -9.737 7.341 13.109 1.00 91.88 93 ILE A N 1
ATOM 720 C CA . ILE A 1 93 ? -9.473 6.182 12.259 1.00 91.88 93 ILE A CA 1
ATOM 721 C C . ILE A 1 93 ? -10.802 5.667 11.721 1.00 91.88 93 ILE A C 1
ATOM 723 O O . ILE A 1 93 ? -11.612 5.100 12.454 1.00 91.88 93 ILE A O 1
ATOM 727 N N . ALA A 1 94 ? -11.028 5.860 10.428 1.00 90.94 94 ALA A N 1
ATOM 728 C CA . ALA A 1 94 ? -12.197 5.322 9.753 1.00 90.94 94 ALA A CA 1
ATOM 729 C C . ALA A 1 94 ? -11.934 3.900 9.239 1.00 90.94 94 ALA A C 1
ATOM 731 O O . ALA A 1 94 ? -10.822 3.574 8.803 1.00 90.94 94 ALA A O 1
ATOM 732 N N . PHE A 1 95 ? -12.961 3.054 9.286 1.00 92.62 95 PHE A N 1
ATOM 733 C CA . PHE A 1 95 ? -12.919 1.690 8.763 1.00 92.62 95 PHE A CA 1
ATOM 734 C C . PHE A 1 95 ? -14.307 1.209 8.330 1.00 92.62 95 PHE A C 1
ATOM 736 O O . PHE A 1 95 ? -15.329 1.735 8.777 1.00 92.62 95 PHE A O 1
ATOM 743 N N . GLN A 1 96 ? -14.332 0.199 7.462 1.00 93.06 96 GLN A N 1
ATOM 744 C CA . GLN A 1 96 ? -15.547 -0.504 7.063 1.00 93.06 96 GLN A CA 1
ATOM 745 C C . GLN A 1 96 ? -15.512 -1.932 7.600 1.00 93.06 96 GLN A C 1
ATOM 747 O O . GLN A 1 96 ? -14.472 -2.591 7.576 1.00 93.06 96 GLN A O 1
ATOM 752 N N . THR A 1 97 ? -16.648 -2.401 8.101 1.00 96.19 97 THR A N 1
ATOM 753 C CA . THR A 1 97 ? -16.798 -3.772 8.582 1.00 96.19 97 THR A CA 1
ATOM 754 C C . THR A 1 97 ? -17.053 -4.725 7.410 1.00 96.19 97 THR A C 1
ATOM 756 O O . THR A 1 97 ? -17.773 -4.360 6.474 1.00 96.19 97 THR A O 1
ATOM 759 N N . PRO A 1 98 ? -16.465 -5.934 7.416 1.00 96.31 98 PRO A N 1
ATOM 760 C CA . PRO A 1 98 ? -16.704 -6.910 6.360 1.00 96.31 98 PRO A CA 1
ATOM 761 C C . PRO A 1 98 ? -18.142 -7.464 6.421 1.00 96.31 98 PRO A C 1
ATOM 763 O O . PRO A 1 98 ? -18.840 -7.285 7.428 1.00 96.31 98 PRO A O 1
ATOM 766 N N . PRO A 1 99 ? -18.599 -8.162 5.367 1.00 96.44 99 PRO A N 1
ATOM 767 C CA . PRO A 1 99 ? -19.813 -8.969 5.431 1.00 96.44 99 PRO A CA 1
ATOM 768 C C . PRO A 1 99 ? -19.775 -9.958 6.603 1.00 96.44 99 PRO A C 1
ATOM 770 O O . PRO A 1 99 ? -18.705 -10.407 7.012 1.00 96.44 99 PRO A O 1
ATOM 773 N N . GLU A 1 100 ? -20.946 -10.300 7.133 1.00 97.12 100 GLU A N 1
ATOM 774 C CA . GLU A 1 100 ? -21.186 -11.265 8.213 1.00 97.12 100 GLU A CA 1
ATOM 775 C C . GLU A 1 100 ? -20.632 -10.884 9.595 1.00 97.12 100 GLU A C 1
ATOM 777 O O . GLU A 1 100 ? -20.852 -11.606 10.572 1.00 97.12 100 GLU A O 1
ATOM 782 N N . SER A 1 101 ? -19.944 -9.746 9.727 1.00 97.88 101 SER A N 1
ATOM 783 C CA . SER A 1 101 ? -19.395 -9.318 11.012 1.00 97.88 101 SER A CA 1
ATOM 784 C C . SER A 1 101 ? -20.488 -8.869 11.978 1.00 97.88 101 SER A C 1
ATOM 786 O O . SER A 1 101 ? -21.350 -8.061 11.626 1.00 97.88 101 SER A O 1
ATOM 788 N N . SER A 1 102 ? -20.399 -9.316 13.225 1.00 98.00 102 SER A N 1
ATOM 789 C CA . SER A 1 102 ? -21.229 -8.826 14.329 1.00 98.00 102 SER A CA 1
ATOM 790 C C . SER A 1 102 ? -20.419 -8.404 15.553 1.00 98.00 102 SER A C 1
ATOM 792 O O . SER A 1 102 ? -20.951 -7.735 16.433 1.00 98.00 102 SER A O 1
ATOM 794 N N . HIS A 1 103 ? -19.136 -8.762 15.602 1.00 97.81 103 HIS A N 1
ATOM 795 C CA . HIS A 1 103 ? -18.226 -8.447 16.697 1.00 97.81 103 HIS A CA 1
ATOM 796 C C . HIS A 1 103 ? -16.924 -7.867 16.149 1.00 97.81 103 HIS A C 1
ATOM 798 O O . HIS A 1 103 ? -16.451 -8.261 15.079 1.00 97.81 103 HIS A O 1
ATOM 804 N N . LEU A 1 104 ? -16.340 -6.939 16.895 1.00 98.00 104 LEU A N 1
ATOM 805 C CA . LEU A 1 104 ? -15.043 -6.349 16.608 1.00 98.00 104 LEU A CA 1
ATOM 806 C C . LEU A 1 104 ? -14.203 -6.329 17.881 1.00 98.00 104 LEU A C 1
ATOM 808 O O . LEU A 1 104 ? -14.638 -5.794 18.900 1.00 98.00 104 LEU A O 1
ATOM 812 N N . THR A 1 105 ? -12.974 -6.819 17.767 1.00 97.75 105 THR A N 1
ATOM 813 C CA . THR A 1 105 ? -11.918 -6.632 18.761 1.00 97.75 105 THR A CA 1
ATOM 814 C C . THR A 1 105 ? -10.887 -5.660 18.198 1.00 97.75 105 THR A C 1
ATOM 816 O O . THR A 1 105 ? -10.343 -5.865 17.108 1.00 97.75 105 THR A O 1
ATOM 819 N N . LEU A 1 106 ? -10.630 -4.583 18.941 1.00 97.94 106 LEU A N 1
ATOM 820 C CA . LEU A 1 106 ? -9.596 -3.597 18.634 1.00 97.94 106 LEU A CA 1
ATOM 821 C C . LEU A 1 106 ? -8.459 -3.732 19.634 1.00 97.94 106 LEU A C 1
ATOM 823 O O . LEU A 1 106 ? -8.693 -3.596 20.832 1.00 97.94 106 LEU A O 1
ATOM 827 N N . GLY A 1 107 ? -7.240 -3.960 19.149 1.00 97.56 107 GLY A N 1
ATOM 828 C CA . GLY A 1 107 ? -6.057 -4.119 19.994 1.00 97.56 107 GLY A CA 1
ATOM 829 C C . GLY A 1 107 ? -5.043 -2.990 19.806 1.00 97.56 107 GLY A C 1
ATOM 830 O O . GLY A 1 107 ? -4.490 -2.842 18.720 1.00 97.56 107 GLY A O 1
ATOM 831 N N . PHE A 1 108 ? -4.765 -2.221 20.853 1.00 97.38 108 PHE A N 1
ATOM 832 C CA . PHE A 1 108 ? -3.877 -1.058 20.851 1.00 97.38 108 PHE A CA 1
ATOM 833 C C . PHE A 1 108 ? -2.517 -1.420 21.438 1.00 97.38 108 PHE A C 1
ATOM 835 O O . PHE A 1 108 ? -2.448 -2.028 22.507 1.00 97.38 108 PHE A O 1
ATOM 842 N N . ARG A 1 109 ? -1.433 -1.024 20.762 1.00 96.44 109 ARG A N 1
ATOM 843 C CA . ARG A 1 109 ? -0.068 -1.242 21.261 1.00 96.44 109 ARG A CA 1
ATOM 844 C C . ARG A 1 109 ? 0.951 -0.266 20.686 1.00 96.44 109 ARG A C 1
ATOM 846 O O . ARG A 1 109 ? 0.739 0.362 19.647 1.00 96.44 109 ARG A O 1
ATOM 853 N N . LEU A 1 110 ? 2.102 -0.209 21.343 1.00 96.56 110 LEU A N 1
ATOM 854 C CA . LEU A 1 110 ? 3.314 0.421 20.842 1.00 96.56 110 LEU A CA 1
ATOM 855 C C . LEU A 1 110 ? 3.917 -0.428 19.710 1.00 96.56 110 LEU A C 1
ATOM 857 O O . LEU A 1 110 ? 3.924 -1.658 19.769 1.00 96.56 110 LEU A O 1
ATOM 861 N N . TRP A 1 111 ? 4.467 0.225 18.690 1.00 94.44 111 TRP A N 1
ATOM 862 C CA . TRP A 1 111 ? 5.079 -0.422 17.534 1.00 94.44 111 TRP A CA 1
ATOM 863 C C . TRP A 1 111 ? 6.479 0.118 17.262 1.00 94.44 111 TRP A C 1
ATOM 865 O O . TRP A 1 111 ? 6.652 1.313 17.038 1.00 94.44 111 TRP A O 1
ATOM 875 N N . ASN A 1 112 ? 7.477 -0.776 17.297 1.00 89.75 112 ASN A N 1
ATOM 876 C CA . ASN A 1 112 ? 8.880 -0.513 16.945 1.00 89.75 112 ASN A CA 1
ATOM 877 C C . ASN A 1 112 ? 9.437 0.834 17.440 1.00 89.75 112 ASN A C 1
ATOM 879 O O . ASN A 1 112 ? 10.213 1.502 16.759 1.00 89.75 112 ASN A O 1
ATOM 883 N N . SER A 1 113 ? 9.055 1.233 18.654 1.00 88.94 113 SER A N 1
ATOM 884 C CA . SER A 1 113 ? 9.398 2.531 19.218 1.00 88.94 113 SER A CA 1
ATOM 885 C C . SER A 1 113 ? 9.902 2.381 20.644 1.00 88.94 113 SER A C 1
ATOM 887 O O . SER A 1 113 ? 9.397 1.580 21.423 1.00 88.94 113 SER A O 1
ATOM 889 N N . LYS A 1 114 ? 10.909 3.186 20.989 1.00 89.44 114 LYS A N 1
ATOM 890 C CA . LYS A 1 114 ? 11.384 3.368 22.371 1.00 89.44 114 LYS A CA 1
ATOM 891 C C . LYS A 1 114 ? 10.722 4.570 23.054 1.00 89.44 114 LYS A C 1
ATOM 893 O O . LYS A 1 114 ? 11.017 4.864 24.209 1.00 89.44 114 LYS A O 1
ATOM 898 N N . LYS A 1 115 ? 9.888 5.313 22.320 1.00 90.31 115 LYS A N 1
ATOM 899 C CA . LYS A 1 115 ? 9.230 6.529 22.801 1.00 90.31 115 LYS A CA 1
ATOM 900 C C . LYS A 1 115 ? 8.067 6.150 23.706 1.00 90.31 115 LYS A C 1
ATOM 902 O O . LYS A 1 115 ? 7.389 5.155 23.460 1.00 90.31 115 LYS A O 1
ATOM 907 N N . LYS A 1 116 ? 7.818 6.969 24.726 1.00 94.25 116 LYS A N 1
ATOM 908 C CA . LYS A 1 116 ? 6.619 6.829 25.550 1.00 94.25 116 LYS A CA 1
ATOM 909 C C . LYS A 1 116 ? 5.435 7.390 24.773 1.00 94.25 116 LYS A C 1
ATOM 911 O O . LYS A 1 116 ? 5.484 8.531 24.309 1.00 94.25 116 LYS A O 1
ATOM 916 N N . VAL A 1 117 ? 4.412 6.568 24.613 1.00 95.88 117 VAL A N 1
ATOM 917 C CA . VAL A 1 117 ? 3.150 6.933 23.976 1.00 95.88 117 VAL A CA 1
ATOM 918 C C . VAL A 1 117 ? 2.050 6.614 24.970 1.00 95.88 117 VAL A C 1
ATOM 920 O O . VAL A 1 117 ? 2.041 5.521 25.537 1.00 95.88 117 VAL A O 1
ATOM 923 N N . PHE A 1 118 ? 1.152 7.562 25.193 1.00 96.00 118 PHE A N 1
ATOM 924 C CA . PHE A 1 118 ? -0.004 7.393 26.057 1.00 96.00 118 PHE A CA 1
ATOM 925 C C . PHE A 1 118 ? -1.264 7.580 25.231 1.00 96.00 118 PHE A C 1
ATOM 927 O O . PHE A 1 118 ? -1.330 8.455 24.370 1.00 96.00 118 PHE A O 1
ATOM 934 N N . ILE A 1 119 ? -2.253 6.741 25.493 1.00 96.38 119 ILE A N 1
ATOM 935 C CA . ILE A 1 119 ? -3.572 6.819 24.883 1.00 96.38 119 ILE A CA 1
ATOM 936 C C . ILE A 1 119 ? -4.593 7.093 25.981 1.00 96.38 119 ILE A C 1
ATOM 938 O O . ILE A 1 119 ? -4.470 6.571 27.092 1.00 96.38 119 ILE A O 1
ATOM 942 N N . ASP A 1 120 ? -5.587 7.927 25.696 1.00 95.50 120 ASP A N 1
ATOM 943 C CA . ASP A 1 120 ? -6.695 8.122 26.625 1.00 95.50 120 ASP A CA 1
ATOM 944 C C . ASP A 1 120 ? -7.439 6.810 26.844 1.00 95.50 120 ASP A C 1
ATOM 946 O O . ASP A 1 120 ? -7.665 6.041 25.911 1.00 95.50 120 ASP A O 1
ATOM 950 N N . ASN A 1 121 ? -7.858 6.573 28.087 1.00 92.06 121 ASN A N 1
ATOM 951 C CA . ASN A 1 121 ? -8.620 5.378 28.423 1.00 92.06 121 ASN A CA 1
ATOM 952 C C . ASN A 1 121 ? -9.962 5.338 27.677 1.00 92.06 121 ASN A C 1
ATOM 954 O O . ASN A 1 121 ? -10.467 4.255 27.404 1.00 92.06 12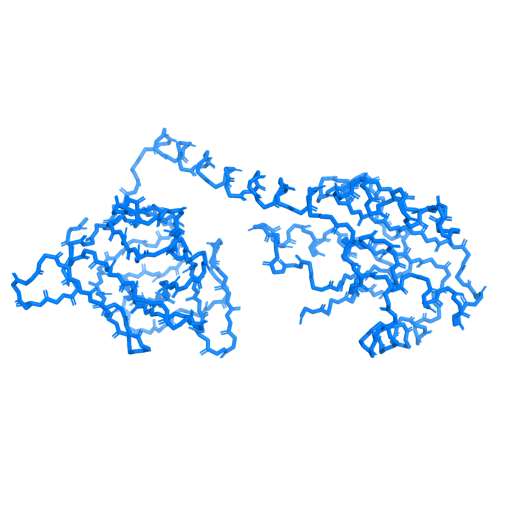1 ASN A O 1
ATOM 958 N N . LYS A 1 122 ? -10.520 6.507 27.344 1.00 93.44 122 LYS A N 1
ATOM 959 C CA . LYS A 1 122 ? -11.816 6.680 26.706 1.00 93.44 122 LYS A CA 1
ATOM 960 C C . LYS A 1 122 ? -11.645 6.618 25.196 1.00 93.44 122 LYS A C 1
ATOM 962 O O . LYS A 1 122 ? -11.148 7.556 24.573 1.00 93.44 122 LYS A O 1
ATOM 967 N N . ILE A 1 123 ? -12.126 5.525 24.624 1.00 95.19 123 ILE A N 1
ATOM 968 C CA . ILE A 1 123 ? -12.136 5.279 23.190 1.00 95.19 123 ILE A CA 1
ATOM 969 C C . ILE A 1 123 ? -13.579 5.251 22.707 1.00 95.19 123 ILE A C 1
ATOM 971 O O . ILE A 1 123 ? -14.445 4.609 23.301 1.00 95.19 123 ILE A O 1
ATOM 975 N N . GLU A 1 124 ? -13.856 5.947 21.613 1.00 94.75 124 GLU A N 1
ATOM 976 C CA . GLU A 1 124 ? -15.190 6.007 21.033 1.00 94.75 124 GLU A CA 1
ATOM 977 C C . GLU A 1 124 ? -15.195 5.334 19.669 1.00 94.75 124 GLU A C 1
ATOM 979 O O . GLU A 1 124 ? -14.394 5.661 18.799 1.00 94.75 124 GLU A O 1
ATOM 984 N N . VAL A 1 125 ? -16.128 4.405 19.466 1.00 95.38 125 VAL A N 1
ATOM 985 C CA . VAL A 1 125 ? -16.394 3.825 18.147 1.00 95.38 125 VAL A CA 1
ATOM 986 C C . VAL A 1 125 ? -17.799 4.223 17.736 1.00 95.38 125 VAL A C 1
ATOM 988 O O . VAL A 1 125 ? -18.786 3.835 18.370 1.00 95.38 125 VAL A O 1
ATOM 991 N N . VAL A 1 126 ? -17.898 5.053 16.705 1.00 93.69 126 VAL A N 1
ATOM 992 C CA . VAL A 1 126 ? -19.155 5.655 16.259 1.00 93.69 126 VAL A CA 1
ATOM 993 C C . VAL A 1 126 ? -19.534 5.063 14.912 1.00 93.69 126 VAL A C 1
ATOM 995 O O . VAL A 1 126 ? -18.748 5.130 13.971 1.00 93.69 126 VAL A O 1
ATOM 998 N N . LYS A 1 127 ? -20.731 4.472 14.824 1.00 93.75 127 LYS A N 1
ATOM 999 C CA . LYS A 1 127 ? -21.308 4.075 13.537 1.00 93.75 127 LYS A CA 1
ATOM 1000 C C . LYS A 1 127 ? -21.725 5.336 12.789 1.00 93.75 127 LYS A C 1
ATOM 1002 O O . LYS A 1 127 ? -22.457 6.144 13.358 1.00 93.75 127 LYS A O 1
ATOM 1007 N N . ILE A 1 128 ? -21.300 5.452 11.542 1.00 90.75 128 ILE A N 1
ATOM 1008 C CA . ILE A 1 128 ? -21.652 6.562 10.655 1.00 90.75 128 ILE A CA 1
ATOM 1009 C C . ILE A 1 128 ? -23.036 6.278 10.070 1.00 90.75 128 ILE A C 1
ATOM 1011 O O . ILE A 1 128 ? -23.300 5.148 9.643 1.00 90.75 128 ILE A O 1
ATOM 1015 N N . LYS A 1 129 ? -23.951 7.251 10.143 1.00 87.12 129 LYS A N 1
ATOM 1016 C CA . LYS A 1 129 ? -25.378 7.017 9.841 1.00 87.12 129 LYS A CA 1
ATOM 1017 C C . LYS A 1 129 ? -25.880 7.700 8.580 1.00 87.12 129 LYS A C 1
ATOM 1019 O O . LYS A 1 129 ? -26.853 7.206 8.016 1.00 87.12 129 LYS A O 1
ATOM 1024 N N . ASP A 1 130 ? -25.264 8.798 8.168 1.00 82.25 130 ASP A N 1
ATOM 1025 C CA . ASP A 1 130 ? -25.708 9.569 7.013 1.00 82.25 130 ASP A CA 1
ATOM 1026 C C . ASP A 1 130 ? -24.594 9.752 5.974 1.00 82.25 130 ASP A C 1
ATOM 1028 O O . ASP A 1 130 ? -23.404 9.574 6.251 1.00 82.25 130 ASP A O 1
ATOM 1032 N N . GLU A 1 131 ? -25.011 10.043 4.740 1.00 73.38 131 GLU A N 1
ATOM 1033 C CA . GLU A 1 131 ? -24.120 10.204 3.587 1.00 73.38 131 GLU A CA 1
ATOM 1034 C C . GLU A 1 131 ? -23.168 11.400 3.738 1.00 73.38 131 GLU A C 1
ATOM 1036 O O . GLU A 1 131 ? -22.062 11.369 3.204 1.00 73.38 131 GLU A O 1
ATOM 1041 N N . PHE A 1 132 ? -23.549 12.422 4.507 1.00 74.38 132 PHE A N 1
ATOM 1042 C CA . PHE A 1 132 ? -22.737 13.621 4.709 1.00 74.38 132 PHE A CA 1
ATOM 1043 C C . PHE A 1 132 ? -21.555 13.362 5.657 1.00 74.38 132 PHE A C 1
ATOM 1045 O O . PHE A 1 132 ? -20.427 13.773 5.389 1.00 74.38 132 PHE A O 1
ATOM 1052 N N . GLU A 1 133 ? -21.772 12.622 6.746 1.00 75.44 133 GLU A N 1
ATOM 1053 C CA . GLU A 1 133 ? -20.695 12.123 7.607 1.00 75.44 13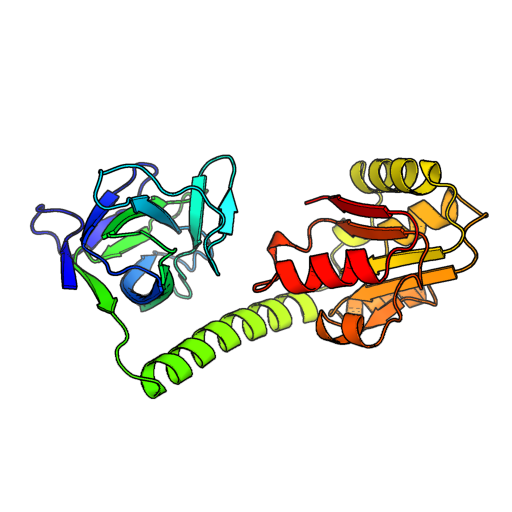3 GLU A CA 1
ATOM 1054 C C . GLU A 1 133 ? -19.761 11.177 6.838 1.00 75.44 133 GLU A C 1
ATOM 1056 O O . GLU A 1 133 ? -18.544 11.199 7.037 1.00 75.44 133 GLU A O 1
ATOM 1061 N N . LEU A 1 134 ? -20.321 10.369 5.933 1.00 70.75 134 LEU A N 1
ATOM 1062 C CA . LEU A 1 134 ? -19.571 9.522 5.005 1.00 70.75 134 LEU A CA 1
ATOM 1063 C C . LEU A 1 134 ? -18.686 10.351 4.069 1.00 70.75 134 LEU A C 1
ATOM 1065 O O . LEU A 1 134 ? -17.520 10.005 3.903 1.00 70.75 134 LEU A O 1
ATOM 1069 N N . GLU A 1 135 ? -19.188 11.456 3.517 1.00 72.88 135 GLU A N 1
ATOM 1070 C CA . GLU A 1 135 ? -18.417 12.388 2.687 1.00 72.88 135 GLU A CA 1
ATOM 1071 C C . GLU A 1 135 ? -17.300 13.074 3.487 1.00 72.88 135 GLU A C 1
ATOM 1073 O O . GLU A 1 135 ? -16.149 13.107 3.054 1.00 72.88 135 GLU A O 1
ATOM 1078 N N . ALA A 1 136 ? -17.585 13.542 4.706 1.00 72.25 136 ALA A N 1
ATOM 1079 C CA . ALA A 1 136 ? -16.571 14.117 5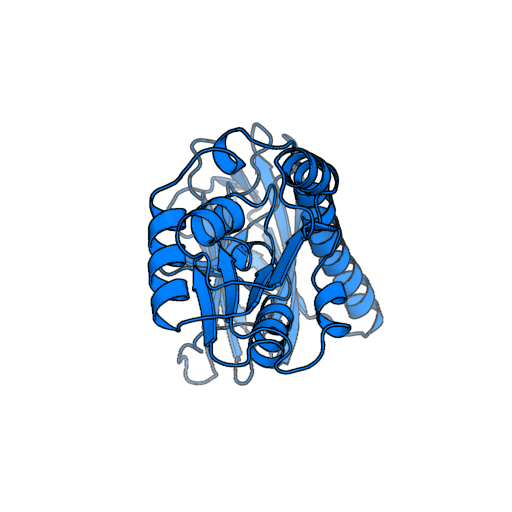.592 1.00 72.25 136 ALA A CA 1
ATOM 1080 C C . ALA A 1 136 ? -15.449 13.116 5.923 1.00 72.25 136 ALA A C 1
ATOM 1082 O O . ALA A 1 136 ? -14.279 13.482 6.039 1.00 72.25 136 ALA A O 1
ATOM 1083 N N . ILE A 1 137 ? -15.790 11.836 6.047 1.00 68.38 137 ILE A N 1
ATOM 1084 C CA . ILE A 1 137 ? -14.824 10.762 6.281 1.00 68.38 137 ILE A CA 1
ATOM 1085 C C . ILE A 1 137 ? -14.104 10.365 5.002 1.00 68.38 137 ILE A C 1
ATOM 1087 O O . ILE A 1 137 ? -12.905 10.095 5.046 1.00 68.38 137 ILE A O 1
ATOM 1091 N N . HIS A 1 138 ? -14.787 10.385 3.862 1.00 69.00 138 HIS A N 1
ATOM 1092 C CA . HIS A 1 138 ? -14.141 10.264 2.568 1.00 69.00 138 HIS A CA 1
ATOM 1093 C C . HIS A 1 138 ? -13.065 11.340 2.423 1.00 69.00 138 HIS A C 1
ATOM 1095 O O . HIS A 1 138 ? -11.936 11.007 2.101 1.00 69.00 138 HIS A O 1
ATOM 1101 N N . ASN A 1 139 ? -13.348 12.581 2.826 1.00 67.62 139 ASN A N 1
ATOM 1102 C CA . ASN A 1 139 ? -12.360 13.659 2.860 1.00 67.62 139 ASN A CA 1
ATOM 1103 C C . ASN A 1 139 ? -11.186 13.381 3.820 1.00 67.62 139 ASN A C 1
ATOM 1105 O O . ASN A 1 139 ? -10.057 13.762 3.516 1.00 67.62 139 ASN A O 1
ATOM 1109 N N . LEU A 1 140 ? -11.395 12.678 4.943 1.00 68.12 140 LEU A N 1
ATOM 1110 C CA . LEU A 1 140 ? -10.288 12.212 5.796 1.00 68.12 140 LEU A CA 1
ATOM 1111 C C . LEU A 1 140 ? -9.411 11.171 5.082 1.00 68.12 140 LEU A C 1
ATOM 1113 O O . LEU A 1 140 ? -8.188 11.251 5.167 1.00 68.12 140 LEU A O 1
ATOM 1117 N N . PHE A 1 141 ? -10.011 10.225 4.354 1.00 66.00 141 PHE A N 1
ATOM 1118 C CA . PHE A 1 141 ? -9.265 9.263 3.533 1.00 66.00 141 PHE A CA 1
ATOM 1119 C C . PHE A 1 141 ? -8.544 9.936 2.361 1.00 66.00 141 PHE A C 1
ATOM 1121 O O . PHE A 1 141 ? -7.397 9.599 2.071 1.00 66.00 141 PHE A O 1
ATOM 1128 N N . THR A 1 142 ? -9.183 10.911 1.715 1.00 65.31 142 THR A N 1
ATOM 1129 C CA . THR A 1 142 ? -8.567 11.747 0.683 1.00 65.31 142 THR A CA 1
ATOM 1130 C C . THR A 1 142 ? -7.349 12.461 1.249 1.00 65.31 142 THR A C 1
ATOM 1132 O O . THR A 1 142 ? -6.309 12.468 0.606 1.00 65.31 142 THR A O 1
ATOM 1135 N N . ASN A 1 143 ? -7.417 12.943 2.491 1.00 73.31 143 ASN A N 1
ATOM 1136 C CA . ASN A 1 143 ? -6.271 13.548 3.158 1.00 73.31 143 ASN A CA 1
ATOM 1137 C C . ASN A 1 143 ? -5.136 12.532 3.397 1.00 73.31 143 ASN A C 1
ATOM 1139 O O . ASN A 1 143 ? -3.980 12.867 3.189 1.00 73.31 143 ASN A O 1
ATOM 1143 N N . GLU A 1 144 ? -5.412 11.270 3.755 1.00 71.88 144 GLU A N 1
ATOM 1144 C CA . GLU A 1 144 ? -4.358 10.236 3.824 1.00 71.88 144 GLU A CA 1
ATOM 1145 C C . GLU A 1 144 ? -3.705 9.976 2.455 1.00 71.88 144 GLU A C 1
ATOM 1147 O O . GLU A 1 144 ? -2.479 9.879 2.372 1.00 71.88 144 GLU A O 1
ATOM 1152 N N . ILE A 1 145 ? -4.503 9.910 1.381 1.00 79.31 145 ILE A N 1
ATOM 1153 C CA . ILE A 1 145 ? -4.005 9.779 0.002 1.00 79.31 145 ILE A CA 1
ATOM 1154 C C . ILE A 1 145 ? -3.136 10.983 -0.364 1.00 79.31 145 ILE A C 1
ATOM 1156 O O . ILE A 1 145 ? -2.013 10.809 -0.833 1.00 79.31 145 ILE A O 1
ATOM 1160 N N . GLU A 1 146 ? -3.618 12.197 -0.120 1.00 82.12 146 GLU A N 1
ATOM 1161 C CA . GLU A 1 146 ? -2.886 13.433 -0.384 1.00 82.12 146 GLU A CA 1
ATOM 1162 C C . GLU A 1 146 ? -1.608 13.519 0.447 1.00 82.12 146 GLU A C 1
ATOM 1164 O O . GLU A 1 146 ? -0.563 13.879 -0.083 1.00 82.12 146 GLU A O 1
ATOM 1169 N N . LEU A 1 147 ? -1.639 13.143 1.727 1.00 81.31 147 LEU A N 1
ATOM 1170 C CA . LEU A 1 147 ? -0.464 13.123 2.597 1.00 81.31 147 LEU A CA 1
ATOM 1171 C C . LEU A 1 147 ? 0.576 12.109 2.120 1.00 81.31 147 L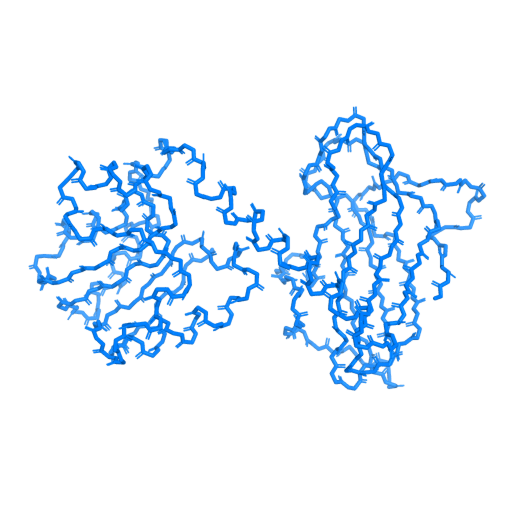EU A C 1
ATOM 1173 O O . LEU A 1 147 ? 1.764 12.433 2.106 1.00 81.31 147 LEU A O 1
ATOM 1177 N N . ALA A 1 148 ? 0.154 10.909 1.712 1.00 83.06 148 ALA A N 1
ATOM 1178 C CA . ALA A 1 148 ? 1.049 9.909 1.140 1.00 83.06 148 ALA A CA 1
ATOM 1179 C C . ALA A 1 148 ? 1.665 10.419 -0.168 1.00 83.06 148 ALA A C 1
ATOM 1181 O O . ALA A 1 148 ? 2.888 10.418 -0.311 1.00 83.06 148 ALA A O 1
ATOM 1182 N N . LYS A 1 149 ? 0.840 10.938 -1.084 1.00 89.56 149 LYS A N 1
ATOM 1183 C CA . LYS A 1 149 ? 1.296 11.515 -2.354 1.00 89.56 149 LYS A CA 1
ATOM 1184 C C . LYS A 1 149 ? 2.258 12.675 -2.133 1.00 89.56 149 LYS A C 1
ATOM 1186 O O . LYS A 1 149 ? 3.330 12.679 -2.723 1.00 89.56 149 LYS A O 1
ATOM 1191 N N . ASN A 1 150 ? 1.929 13.600 -1.236 1.00 88.75 150 ASN A N 1
ATOM 1192 C CA . ASN A 1 150 ? 2.780 14.730 -0.870 1.00 88.75 150 ASN A CA 1
ATOM 1193 C C . ASN A 1 150 ? 4.096 14.274 -0.237 1.00 88.75 150 ASN A C 1
ATOM 1195 O O . ASN A 1 150 ? 5.142 14.855 -0.512 1.00 88.75 150 ASN A O 1
ATOM 1199 N N . TYR A 1 151 ? 4.079 13.243 0.606 1.00 87.94 151 TYR A N 1
ATOM 1200 C CA . TYR A 1 151 ? 5.304 12.700 1.181 1.00 87.94 151 TYR A CA 1
ATOM 1201 C C . TYR A 1 151 ? 6.214 12.107 0.097 1.00 87.94 151 TYR A C 1
ATOM 1203 O O . TYR A 1 151 ? 7.389 12.465 0.022 1.00 87.94 151 TYR A O 1
ATOM 1211 N N . TRP A 1 152 ? 5.675 11.240 -0.764 1.00 91.12 152 TRP A N 1
ATOM 1212 C CA . TRP A 1 152 ? 6.457 10.542 -1.786 1.00 91.12 152 TRP A CA 1
ATOM 1213 C C . TRP A 1 152 ? 6.877 11.439 -2.950 1.00 91.12 152 TRP A C 1
ATOM 1215 O O . TRP A 1 152 ? 7.969 11.253 -3.486 1.00 91.12 152 TRP A O 1
ATOM 1225 N N . SER A 1 153 ? 6.086 12.457 -3.294 1.00 93.44 153 SER A N 1
ATOM 1226 C CA . SER A 1 153 ? 6.438 13.426 -4.337 1.00 93.44 153 SER A CA 1
ATOM 1227 C C . SER A 1 153 ? 7.560 14.378 -3.921 1.00 93.44 153 SER A C 1
ATOM 1229 O O . SER A 1 153 ? 8.283 14.864 -4.785 1.00 93.44 153 SER A O 1
ATOM 1231 N N . ASN A 1 154 ? 7.736 14.606 -2.612 1.00 90.62 154 ASN A N 1
ATOM 1232 C CA . ASN A 1 154 ? 8.705 15.564 -2.066 1.00 90.62 154 ASN A CA 1
ATOM 1233 C C . ASN A 1 154 ? 9.872 14.917 -1.303 1.00 90.62 154 ASN A C 1
ATOM 1235 O O . ASN A 1 154 ? 10.759 15.626 -0.817 1.00 90.62 154 ASN A O 1
ATOM 1239 N N . ILE A 1 155 ? 9.899 13.589 -1.146 1.00 86.25 155 ILE A N 1
ATOM 1240 C CA . ILE A 1 155 ? 11.056 12.932 -0.536 1.00 86.25 155 ILE A CA 1
ATOM 1241 C C . ILE A 1 155 ? 12.263 13.118 -1.462 1.00 86.25 155 ILE A C 1
ATOM 1243 O O . ILE A 1 155 ? 12.226 12.766 -2.638 1.00 86.25 155 ILE A O 1
ATOM 1247 N N . GLY A 1 156 ? 13.344 13.709 -0.952 1.00 85.12 156 GLY A N 1
ATOM 1248 C CA . GLY A 1 156 ? 14.541 13.922 -1.764 1.00 85.12 156 GLY A CA 1
ATOM 1249 C C . GLY A 1 156 ? 15.078 12.605 -2.333 1.00 85.12 156 GLY A C 1
ATOM 1250 O O . GLY A 1 156 ? 14.932 11.544 -1.717 1.00 85.12 156 GLY A O 1
ATOM 1251 N N . VAL A 1 157 ? 15.741 12.674 -3.490 1.00 85.00 157 VAL A N 1
ATOM 1252 C CA . VAL A 1 157 ? 16.355 11.506 -4.140 1.00 85.00 157 VAL A CA 1
ATOM 1253 C C . VAL A 1 157 ? 17.396 10.888 -3.204 1.00 85.00 157 VAL A C 1
ATOM 1255 O O . VAL A 1 157 ? 18.520 11.375 -3.057 1.00 85.00 157 VAL A O 1
ATOM 1258 N N . SER A 1 158 ? 17.007 9.821 -2.507 1.00 76.06 158 SER A N 1
ATOM 1259 C CA . SER A 1 158 ? 17.869 9.200 -1.508 1.00 76.06 158 SER A CA 1
ATOM 1260 C C . SER A 1 158 ? 19.005 8.434 -2.189 1.00 76.06 158 SER A C 1
ATOM 1262 O O . SER A 1 158 ? 18.809 7.759 -3.201 1.00 76.06 158 SER A O 1
ATOM 1264 N N . LYS A 1 159 ? 20.203 8.442 -1.586 1.00 72.62 159 LYS A N 1
ATOM 1265 C CA . LYS A 1 159 ? 21.336 7.617 -2.054 1.00 72.62 159 LYS A CA 1
ATOM 1266 C C . LYS A 1 159 ? 21.017 6.114 -2.067 1.00 72.62 159 LYS A C 1
ATOM 1268 O O . LYS A 1 159 ? 21.725 5.357 -2.719 1.00 72.62 159 LYS A O 1
ATOM 1273 N N . GLY A 1 160 ? 20.003 5.669 -1.320 1.00 73.88 160 GLY A N 1
ATOM 1274 C CA . GLY A 1 160 ? 19.556 4.275 -1.323 1.00 73.88 160 GLY A CA 1
ATOM 1275 C C . GLY A 1 160 ? 18.828 3.891 -2.611 1.00 73.88 160 GLY A C 1
ATOM 1276 O O . GLY A 1 160 ? 18.942 2.750 -3.050 1.00 73.88 160 GLY A O 1
ATOM 1277 N N . TYR A 1 161 ? 18.148 4.846 -3.252 1.00 74.31 161 TYR A N 1
ATOM 1278 C CA . TYR A 1 161 ? 17.402 4.629 -4.496 1.00 74.31 161 TYR A CA 1
ATOM 1279 C C . TYR A 1 161 ? 18.260 4.736 -5.756 1.00 74.31 161 TYR A C 1
ATOM 1281 O O . TYR A 1 161 ? 17.767 4.482 -6.847 1.00 74.31 161 TYR A O 1
ATOM 1289 N N . THR A 1 162 ? 19.543 5.073 -5.621 1.00 79.88 162 THR A N 1
ATOM 1290 C CA . THR A 1 162 ? 20.473 5.223 -6.752 1.00 79.88 162 THR A CA 1
ATOM 1291 C C . THR A 1 162 ? 21.616 4.210 -6.737 1.00 79.88 162 THR A C 1
ATOM 1293 O O . THR A 1 162 ? 22.335 4.082 -7.725 1.00 79.88 162 THR A O 1
ATOM 1296 N N . LYS A 1 163 ? 21.785 3.478 -5.630 1.00 87.00 163 LYS A N 1
ATOM 1297 C CA . LYS A 1 163 ? 22.798 2.430 -5.473 1.00 87.00 163 LYS A CA 1
ATOM 1298 C C . LYS A 1 163 ? 22.217 1.056 -5.746 1.00 87.00 163 LYS A C 1
ATOM 1300 O O . LYS A 1 163 ? 21.112 0.763 -5.294 1.00 87.00 163 LYS A O 1
ATOM 1305 N N . ASP A 1 164 ? 23.016 0.215 -6.388 1.00 89.31 164 ASP A N 1
ATOM 1306 C CA . ASP A 1 164 ? 22.716 -1.195 -6.610 1.00 89.31 164 ASP A CA 1
ATOM 1307 C C . ASP A 1 164 ? 22.298 -1.893 -5.314 1.00 89.31 164 ASP A C 1
ATOM 1309 O O . ASP A 1 164 ? 22.866 -1.671 -4.239 1.00 89.31 164 ASP A O 1
ATOM 1313 N N . ALA A 1 165 ? 21.289 -2.749 -5.427 1.00 90.56 165 ALA A N 1
ATOM 1314 C CA . ALA A 1 165 ? 20.745 -3.500 -4.312 1.00 90.56 165 ALA A CA 1
ATOM 1315 C C . ALA A 1 165 ? 20.494 -4.950 -4.717 1.00 90.56 165 ALA A C 1
ATOM 1317 O O . ALA A 1 165 ? 20.079 -5.230 -5.842 1.00 90.56 165 ALA A O 1
ATOM 1318 N N . LEU A 1 166 ? 20.709 -5.886 -3.787 1.00 93.38 166 LEU A N 1
ATOM 1319 C CA . LEU A 1 166 ? 20.584 -7.324 -4.055 1.00 93.38 166 LEU A CA 1
ATOM 1320 C C . LEU A 1 166 ? 19.209 -7.692 -4.635 1.00 93.38 166 LEU A C 1
ATOM 1322 O O . LEU A 1 166 ? 19.113 -8.519 -5.539 1.00 93.38 166 LEU A O 1
ATOM 1326 N N . TRP A 1 167 ? 18.147 -7.064 -4.133 1.00 93.19 167 TRP A N 1
ATOM 1327 C CA . TRP A 1 167 ? 16.789 -7.308 -4.608 1.00 93.19 167 TRP A CA 1
ATOM 1328 C C . TRP A 1 167 ? 16.556 -6.794 -6.034 1.00 93.19 167 TRP A C 1
ATOM 1330 O O . TRP A 1 167 ? 15.849 -7.454 -6.788 1.00 93.19 167 TRP A O 1
ATOM 1340 N N . SER A 1 168 ? 17.214 -5.705 -6.452 1.00 96.31 168 SER A N 1
ATOM 1341 C CA . SER A 1 168 ? 17.165 -5.210 -7.835 1.00 96.31 168 SER A CA 1
ATOM 1342 C C . SER A 1 168 ? 17.735 -6.223 -8.824 1.00 96.31 168 SER A C 1
ATOM 1344 O O . SER A 1 168 ? 17.203 -6.394 -9.920 1.00 96.31 168 SER A O 1
ATOM 1346 N N . HIS A 1 169 ? 18.794 -6.941 -8.437 1.00 96.69 169 HIS A N 1
ATOM 1347 C CA . HIS A 1 169 ? 19.331 -8.018 -9.264 1.00 96.69 169 HIS A CA 1
ATOM 1348 C C . HIS A 1 169 ? 18.364 -9.198 -9.342 1.00 96.69 169 HIS A C 1
ATOM 1350 O O . HIS A 1 169 ? 18.107 -9.653 -10.453 1.00 96.69 169 HIS A O 1
ATOM 1356 N N . LYS A 1 170 ? 17.804 -9.632 -8.203 1.00 97.00 170 LYS A N 1
ATOM 1357 C CA . LYS A 1 170 ? 16.848 -10.748 -8.136 1.00 97.00 170 LYS A CA 1
ATOM 1358 C C . LYS A 1 170 ? 15.611 -10.506 -8.996 1.00 97.00 170 LYS A C 1
ATOM 1360 O O . LYS A 1 170 ? 15.272 -11.359 -9.807 1.00 97.00 170 LYS A O 1
ATOM 1365 N N . ILE A 1 171 ? 14.972 -9.341 -8.857 1.00 97.81 171 ILE A N 1
ATOM 1366 C CA . ILE A 1 171 ? 13.789 -9.019 -9.663 1.00 97.81 171 ILE A CA 1
ATOM 1367 C C . ILE A 1 171 ? 14.145 -8.917 -11.149 1.00 97.81 171 ILE A C 1
ATOM 1369 O O . ILE A 1 171 ? 13.383 -9.381 -11.987 1.00 97.81 171 ILE A O 1
ATOM 1373 N N . SER A 1 172 ? 15.331 -8.394 -11.489 1.00 98.25 172 SER A N 1
ATOM 1374 C CA . SER A 1 172 ? 15.783 -8.351 -12.883 1.00 98.25 172 SER A CA 1
ATOM 1375 C C . SER A 1 172 ? 15.957 -9.751 -13.472 1.00 98.25 172 SER A C 1
ATOM 1377 O O . SER A 1 172 ? 15.541 -9.981 -14.601 1.00 98.25 172 SER A O 1
ATOM 1379 N N . ASP A 1 173 ? 16.555 -10.683 -12.725 1.00 98.12 173 ASP A N 1
ATOM 1380 C CA . ASP A 1 173 ? 16.767 -12.060 -13.190 1.00 98.12 173 ASP A CA 1
ATOM 1381 C C . ASP A 1 173 ? 15.430 -12.786 -13.402 1.00 98.12 173 ASP A C 1
ATOM 1383 O O . ASP A 1 173 ? 15.240 -13.444 -14.426 1.00 98.12 173 ASP A O 1
ATOM 1387 N N . GLU A 1 174 ? 14.473 -12.583 -12.493 1.00 98.44 174 GLU A N 1
ATOM 1388 C CA . GLU A 1 174 ? 13.117 -13.112 -12.636 1.00 98.44 174 GLU A CA 1
ATOM 1389 C C . GLU A 1 174 ? 12.419 -12.530 -13.875 1.00 98.44 174 GLU A C 1
ATOM 1391 O O . GLU A 1 174 ? 11.907 -13.283 -14.698 1.00 98.44 174 GLU A O 1
ATOM 1396 N N . ILE A 1 175 ? 12.468 -11.208 -14.080 1.00 98.50 175 ILE A N 1
ATOM 1397 C CA . ILE A 1 175 ? 11.891 -10.544 -15.262 1.00 98.50 175 ILE A CA 1
ATOM 1398 C C . ILE A 1 175 ? 12.503 -11.093 -16.559 1.00 98.50 175 ILE A C 1
ATOM 1400 O O . ILE A 1 175 ? 11.778 -11.363 -17.517 1.00 98.50 175 ILE A O 1
ATOM 1404 N N . ILE A 1 176 ? 13.826 -11.279 -16.604 1.00 98.50 176 ILE A N 1
ATOM 1405 C CA . ILE A 1 176 ? 14.540 -11.790 -17.785 1.00 98.50 176 ILE A CA 1
ATOM 1406 C C . ILE A 1 176 ? 14.094 -13.211 -18.142 1.00 98.50 176 ILE A C 1
ATOM 1408 O O . ILE A 1 176 ? 14.029 -13.536 -19.329 1.00 98.50 176 ILE A O 1
ATOM 1412 N N . SER A 1 177 ? 13.721 -14.033 -17.156 1.00 98.19 177 SER A N 1
ATOM 1413 C CA . SER A 1 177 ? 13.254 -15.407 -17.390 1.00 98.19 177 SER A CA 1
ATOM 1414 C C . SER A 1 177 ? 12.001 -15.490 -18.283 1.00 98.19 177 SER A C 1
ATOM 1416 O O . SER A 1 177 ? 11.806 -16.482 -18.984 1.00 98.19 177 SER A O 1
ATOM 1418 N N . PHE A 1 178 ? 11.205 -14.414 -18.358 1.00 98.25 178 PHE A N 1
ATOM 1419 C CA . PHE A 1 178 ? 10.037 -14.297 -19.244 1.00 98.25 178 PHE A CA 1
ATOM 1420 C C . PHE A 1 178 ? 10.376 -13.862 -20.684 1.00 98.25 178 PHE A C 1
ATOM 1422 O O . PHE A 1 178 ? 9.472 -13.673 -21.513 1.00 98.25 178 PHE A O 1
ATOM 1429 N N . ASN A 1 179 ? 11.665 -13.665 -20.990 1.00 97.94 179 ASN A N 1
ATOM 1430 C CA . ASN A 1 179 ? 12.180 -13.142 -22.258 1.00 97.94 179 ASN A CA 1
ATOM 1431 C C . ASN A 1 179 ? 11.392 -11.904 -22.758 1.00 97.94 179 ASN A C 1
ATOM 1433 O O . ASN A 1 179 ? 10.735 -11.959 -23.809 1.00 97.94 179 ASN A O 1
ATOM 1437 N N . PRO A 1 180 ? 11.333 -10.811 -21.972 1.00 98.38 180 PRO A N 1
ATOM 1438 C CA . PRO A 1 180 ? 10.540 -9.642 -22.318 1.00 98.38 180 PRO A CA 1
ATOM 1439 C C . PRO A 1 180 ? 11.206 -8.800 -23.411 1.00 98.38 180 PRO A C 1
ATOM 1441 O O . PRO A 1 180 ? 12.428 -8.658 -23.477 1.00 98.38 180 PRO A O 1
ATOM 1444 N N . SER A 1 181 ? 10.367 -8.188 -24.239 1.00 98.50 181 SER A N 1
ATOM 1445 C CA . SER A 1 181 ? 10.732 -7.127 -25.182 1.00 98.50 181 SER A CA 1
ATOM 1446 C C . SER A 1 181 ? 10.325 -5.740 -24.675 1.00 98.50 181 SER A C 1
ATOM 1448 O O . SER A 1 181 ? 10.883 -4.730 -25.113 1.00 98.50 181 SER A O 1
ATOM 1450 N N . SER A 1 182 ? 9.372 -5.686 -23.736 1.00 98.81 182 SER A N 1
ATOM 1451 C CA . SER A 1 182 ? 8.879 -4.452 -23.134 1.00 98.81 182 SER A CA 1
ATOM 1452 C C . SER A 1 182 ? 8.561 -4.587 -21.644 1.00 98.81 182 SER A C 1
ATOM 1454 O O . SER A 1 182 ? 7.982 -5.585 -21.218 1.00 98.81 182 SER A O 1
ATOM 1456 N N . VAL A 1 183 ? 8.917 -3.576 -20.845 1.00 98.88 183 VAL A N 1
ATOM 1457 C CA . VAL A 1 183 ? 8.676 -3.584 -19.389 1.00 98.88 183 VAL A CA 1
ATOM 1458 C C . VAL A 1 183 ? 8.090 -2.273 -18.867 1.00 98.88 183 VAL A C 1
ATOM 1460 O O . VAL A 1 183 ? 8.394 -1.205 -19.388 1.00 98.88 183 VAL A O 1
ATOM 1463 N N . LEU A 1 184 ? 7.275 -2.336 -17.819 1.00 98.88 184 LEU A N 1
ATOM 1464 C CA . LEU A 1 184 ? 6.810 -1.164 -17.079 1.00 98.88 184 LEU A CA 1
ATOM 1465 C C . LEU A 1 184 ? 7.140 -1.326 -15.597 1.00 98.88 184 LEU A C 1
ATOM 1467 O O . LEU A 1 184 ? 6.783 -2.342 -15.008 1.00 98.88 184 LEU A O 1
ATOM 1471 N N . GLU A 1 185 ? 7.773 -0.320 -14.999 1.00 98.75 185 GLU A N 1
ATOM 1472 C CA . GLU A 1 185 ? 7.954 -0.206 -13.549 1.00 98.75 185 GLU A CA 1
ATOM 1473 C C . GLU A 1 185 ? 7.027 0.884 -12.991 1.00 98.75 185 GLU A C 1
ATOM 1475 O O . GLU A 1 185 ? 7.106 2.035 -13.425 1.00 98.75 185 GLU A O 1
ATOM 1480 N N . PHE A 1 186 ? 6.163 0.538 -12.033 1.00 98.62 186 PHE A N 1
ATOM 1481 C CA . PHE A 1 186 ? 5.363 1.510 -11.277 1.00 98.62 186 PHE A CA 1
ATOM 1482 C C . PHE A 1 186 ? 6.025 1.798 -9.925 1.00 98.62 186 PHE A C 1
ATOM 1484 O O . PHE A 1 186 ? 6.447 0.866 -9.247 1.00 98.62 186 PHE A O 1
ATOM 1491 N N . GLY A 1 187 ? 6.139 3.078 -9.561 1.00 97.25 187 GLY A N 1
ATOM 1492 C CA . GLY A 1 187 ? 6.952 3.557 -8.438 1.00 97.25 187 GLY A CA 1
ATOM 1493 C C . GLY A 1 187 ? 8.457 3.394 -8.682 1.00 97.25 187 GLY A C 1
ATOM 1494 O O . GLY A 1 187 ? 9.183 2.871 -7.840 1.00 97.25 187 GLY A O 1
ATOM 1495 N N . CYS A 1 188 ? 8.938 3.789 -9.866 1.00 97.31 188 CYS A N 1
ATOM 1496 C CA . CYS A 1 188 ? 10.320 3.534 -10.285 1.00 97.31 188 CYS A CA 1
ATOM 1497 C C . CYS A 1 188 ? 11.371 4.409 -9.583 1.00 97.31 188 CYS A C 1
ATOM 1499 O O . CYS A 1 188 ? 12.571 4.144 -9.700 1.00 97.31 188 CYS A O 1
ATOM 1501 N N . ASN A 1 189 ? 10.961 5.475 -8.894 1.00 96.06 189 ASN A N 1
ATOM 1502 C CA . ASN A 1 189 ? 11.817 6.531 -8.366 1.00 96.06 189 ASN A CA 1
ATOM 1503 C C . ASN A 1 189 ? 12.847 6.985 -9.429 1.00 96.06 189 ASN A C 1
ATOM 1505 O O . ASN A 1 189 ? 12.489 7.294 -10.564 1.00 96.06 189 ASN A O 1
ATOM 1509 N N . ALA A 1 190 ? 14.140 6.970 -9.099 1.00 96.81 190 ALA A N 1
ATOM 1510 C CA . ALA A 1 190 ? 15.250 7.263 -10.005 1.00 96.81 190 ALA A CA 1
ATOM 1511 C C . ALA A 1 190 ? 15.552 6.166 -11.054 1.00 96.81 190 ALA A C 1
ATOM 1513 O O . ALA A 1 190 ? 16.518 6.288 -11.808 1.00 96.81 190 ALA A O 1
ATOM 1514 N N . GLY A 1 191 ? 14.779 5.077 -11.090 1.00 97.06 191 GLY A N 1
ATOM 1515 C CA . GLY A 1 191 ? 14.888 4.003 -12.076 1.00 97.06 191 GLY A CA 1
ATOM 1516 C C . GLY A 1 191 ? 16.026 3.009 -11.828 1.00 97.06 191 GLY A C 1
ATOM 1517 O O . GLY A 1 191 ? 16.533 2.410 -12.774 1.00 97.06 191 GLY A O 1
ATOM 1518 N N . ARG A 1 192 ? 16.461 2.803 -10.576 1.00 96.88 192 ARG A N 1
ATOM 1519 C CA . ARG A 1 192 ? 17.544 1.847 -10.252 1.00 96.88 192 ARG A CA 1
ATOM 1520 C C . ARG A 1 192 ? 17.284 0.449 -10.809 1.00 96.88 192 ARG A C 1
ATOM 1522 O O . ARG A 1 192 ? 18.193 -0.156 -11.375 1.00 96.88 192 ARG A O 1
ATOM 1529 N N . ASN A 1 193 ? 16.076 -0.080 -10.611 1.00 97.94 193 ASN A N 1
ATOM 1530 C CA . ASN A 1 193 ? 15.756 -1.441 -11.034 1.00 97.94 193 ASN A CA 1
ATOM 1531 C C . ASN A 1 193 ? 15.762 -1.531 -12.565 1.00 97.94 193 ASN A C 1
ATOM 1533 O O . ASN A 1 193 ? 16.434 -2.404 -13.111 1.00 97.94 193 ASN A O 1
ATOM 1537 N N . LEU A 1 194 ? 15.128 -0.572 -13.252 1.00 98.25 194 LEU A N 1
ATOM 1538 C CA . LEU A 1 194 ? 15.201 -0.436 -14.710 1.00 98.25 194 LEU A CA 1
ATOM 1539 C C . LEU A 1 194 ? 16.644 -0.344 -15.225 1.00 98.25 194 LEU A C 1
ATOM 1541 O O . LEU A 1 194 ? 16.990 -1.049 -16.166 1.00 98.25 194 LEU A O 1
ATOM 1545 N N . LYS A 1 195 ? 17.514 0.458 -14.600 1.00 97.38 195 LYS A N 1
ATOM 1546 C CA . LYS A 1 195 ? 18.926 0.580 -15.003 1.00 97.38 195 LYS A CA 1
ATOM 1547 C C . LYS A 1 195 ? 19.648 -0.767 -14.981 1.00 97.38 195 LYS A C 1
ATOM 1549 O O . LYS A 1 195 ? 20.339 -1.109 -15.939 1.00 97.38 195 LYS A O 1
ATOM 1554 N N . ILE A 1 196 ? 19.485 -1.528 -13.899 1.00 97.50 196 ILE A N 1
ATOM 1555 C CA . ILE A 1 196 ? 20.107 -2.850 -13.747 1.00 97.50 196 ILE A CA 1
ATOM 1556 C C . ILE A 1 196 ? 19.525 -3.833 -14.767 1.00 97.50 196 ILE A C 1
ATOM 1558 O O . ILE A 1 196 ? 20.281 -4.529 -15.444 1.00 97.50 196 ILE A O 1
ATOM 1562 N N . LEU A 1 197 ? 18.200 -3.860 -14.911 1.00 98.25 197 LEU A N 1
ATOM 1563 C CA . LEU A 1 197 ? 17.497 -4.732 -15.847 1.00 98.25 197 LEU A CA 1
ATOM 1564 C C . LEU A 1 197 ? 17.938 -4.493 -17.299 1.00 98.25 197 LEU A C 1
ATOM 1566 O O . LEU A 1 197 ? 18.315 -5.439 -17.989 1.00 98.25 197 LEU A O 1
ATOM 1570 N N . LEU A 1 198 ? 17.949 -3.234 -17.745 1.00 97.69 198 LEU A N 1
ATOM 1571 C CA . LEU A 1 198 ? 18.355 -2.850 -19.101 1.00 97.69 198 LEU A CA 1
ATOM 1572 C C . LEU A 1 198 ? 19.851 -3.098 -19.346 1.00 97.69 198 LEU A C 1
ATOM 1574 O O . LEU A 1 198 ? 20.243 -3.468 -20.449 1.00 97.69 198 LEU A O 1
ATOM 1578 N N . GLY A 1 199 ? 20.693 -2.953 -18.318 1.00 97.00 199 GLY A N 1
ATOM 1579 C CA . GLY A 1 199 ? 22.108 -3.324 -18.398 1.00 97.00 199 GLY A CA 1
ATOM 1580 C C . GLY A 1 199 ? 22.321 -4.832 -18.578 1.00 97.00 199 GLY A C 1
ATOM 1581 O O . GLY A 1 199 ? 23.214 -5.241 -19.319 1.00 97.00 199 GLY A O 1
ATOM 1582 N N . LYS A 1 200 ? 21.483 -5.659 -17.938 1.00 97.75 200 LYS A N 1
ATOM 1583 C CA . LYS A 1 200 ? 21.542 -7.128 -18.019 1.00 97.75 200 LYS A CA 1
ATOM 1584 C C . LYS A 1 200 ? 20.926 -7.699 -19.295 1.00 97.75 200 LYS A C 1
ATOM 1586 O O . LYS A 1 200 ? 21.368 -8.754 -19.742 1.00 97.75 200 LYS A O 1
ATOM 1591 N N . ASN A 1 201 ? 19.907 -7.050 -19.859 1.00 96.44 201 ASN A N 1
ATOM 1592 C CA . ASN A 1 201 ? 19.155 -7.605 -20.978 1.00 96.44 201 ASN A CA 1
ATOM 1593 C C . ASN A 1 201 ? 18.903 -6.597 -22.105 1.00 96.44 201 ASN A C 1
ATOM 1595 O O . ASN A 1 201 ? 17.965 -5.803 -22.068 1.00 96.44 201 ASN A O 1
ATOM 1599 N N . GLN A 1 202 ? 19.698 -6.733 -23.166 1.00 95.50 202 GLN A N 1
ATOM 1600 C CA . GLN A 1 202 ? 19.602 -5.919 -24.379 1.00 95.50 202 GLN A CA 1
ATOM 1601 C C . GLN A 1 202 ? 18.409 -6.300 -25.283 1.00 95.50 202 GLN A C 1
ATOM 1603 O O . GLN A 1 202 ? 18.168 -5.628 -26.283 1.00 95.50 202 GLN A O 1
ATOM 1608 N N . SER A 1 203 ? 17.646 -7.361 -24.969 1.00 95.38 203 SER A N 1
ATOM 1609 C CA . SER A 1 203 ? 16.432 -7.715 -25.727 1.00 95.38 203 SER A CA 1
ATOM 1610 C C . SER A 1 203 ? 15.270 -6.756 -25.469 1.00 95.38 203 SER A C 1
ATOM 1612 O O . SER A 1 203 ? 14.348 -6.686 -26.282 1.00 95.38 203 SER A O 1
ATOM 1614 N N . ILE A 1 204 ? 15.298 -6.016 -24.358 1.00 98.12 204 ILE A N 1
ATOM 1615 C CA . ILE A 1 204 ? 14.243 -5.079 -23.973 1.00 98.12 204 ILE A CA 1
ATOM 1616 C C . ILE A 1 204 ? 14.373 -3.813 -24.826 1.00 98.12 204 ILE A C 1
ATOM 1618 O O . ILE A 1 204 ? 15.251 -2.984 -24.610 1.00 98.12 204 ILE A O 1
ATOM 1622 N N . GLN A 1 205 ? 13.477 -3.660 -25.799 1.00 95.25 205 GLN A N 1
ATOM 1623 C CA . GLN A 1 205 ? 13.457 -2.525 -26.731 1.00 95.25 205 GLN A CA 1
ATOM 1624 C C . GLN A 1 205 ? 12.589 -1.367 -26.225 1.00 95.25 205 GLN A C 1
ATOM 1626 O O . GLN A 1 205 ? 12.753 -0.211 -26.627 1.00 95.25 205 GLN A O 1
ATOM 1631 N N . ASN A 1 206 ? 11.634 -1.662 -25.341 1.00 98.06 206 ASN A N 1
ATOM 1632 C CA . ASN A 1 206 ? 10.746 -0.660 -24.775 1.00 98.06 206 ASN A CA 1
ATOM 1633 C C . ASN A 1 206 ? 10.691 -0.750 -23.252 1.00 98.06 206 ASN A C 1
ATOM 1635 O O . ASN A 1 206 ? 10.643 -1.833 -22.682 1.00 98.06 206 ASN A O 1
ATOM 1639 N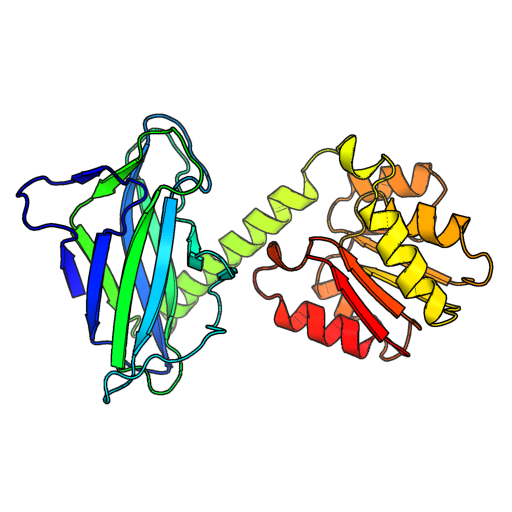 N . TYR A 1 207 ? 10.654 0.394 -22.584 1.00 98.69 207 TYR A N 1
ATOM 1640 C CA . TYR A 1 207 ? 10.418 0.438 -21.152 1.00 98.69 207 TYR A CA 1
ATOM 1641 C C . TYR A 1 207 ? 9.672 1.712 -20.772 1.00 98.69 207 TYR A C 1
ATOM 1643 O O . TYR A 1 207 ? 9.716 2.695 -21.512 1.00 98.69 207 TYR A O 1
ATOM 1651 N N . LEU A 1 208 ? 9.002 1.692 -19.629 1.00 98.75 208 LEU A N 1
ATOM 1652 C CA . LEU A 1 208 ? 8.419 2.868 -18.997 1.00 98.75 208 LEU A CA 1
ATOM 1653 C C . LEU A 1 208 ? 8.638 2.769 -17.490 1.00 98.75 208 LEU A C 1
ATOM 1655 O O . LEU A 1 208 ? 8.368 1.728 -16.900 1.00 98.75 208 LEU A O 1
ATOM 1659 N N . GLY A 1 209 ? 9.124 3.842 -16.878 1.00 98.69 209 GLY A N 1
ATOM 1660 C CA . GLY A 1 209 ? 9.093 4.001 -15.427 1.00 98.69 209 GLY A CA 1
ATOM 1661 C C . GLY A 1 209 ? 8.129 5.116 -15.052 1.00 98.69 209 GLY A C 1
ATOM 1662 O O . GLY A 1 209 ? 8.212 6.204 -15.625 1.00 98.69 209 GLY A O 1
ATOM 1663 N N . LEU A 1 210 ? 7.216 4.841 -14.125 1.00 98.62 210 LEU A N 1
ATOM 1664 C CA . LEU A 1 210 ? 6.302 5.827 -13.554 1.00 98.62 210 LEU A CA 1
ATOM 1665 C C . LEU A 1 210 ? 6.636 6.049 -12.086 1.00 98.62 210 LEU A C 1
ATOM 1667 O O . LEU A 1 210 ? 6.767 5.084 -11.339 1.00 98.62 210 LEU A O 1
ATOM 1671 N N . ASP A 1 211 ? 6.733 7.304 -11.667 1.00 98.12 211 ASP A N 1
ATOM 1672 C CA . ASP A 1 211 ? 6.829 7.668 -10.254 1.00 98.12 211 ASP A CA 1
ATOM 1673 C C . ASP A 1 211 ? 6.198 9.042 -10.016 1.00 98.12 211 ASP A C 1
ATOM 1675 O O . ASP A 1 211 ? 6.234 9.906 -10.890 1.00 98.12 211 ASP A O 1
ATOM 1679 N N . ILE A 1 212 ? 5.640 9.273 -8.830 1.00 97.25 212 ILE A N 1
ATOM 1680 C CA . ILE A 1 212 ? 5.032 10.563 -8.483 1.00 97.25 212 ILE A CA 1
ATOM 1681 C C . ILE A 1 212 ? 6.087 11.654 -8.214 1.00 97.25 212 ILE A C 1
ATOM 1683 O O . ILE A 1 212 ? 5.784 12.847 -8.233 1.00 97.25 212 ILE A O 1
ATOM 1687 N N . ASN A 1 213 ? 7.338 11.267 -7.959 1.00 96.88 213 ASN A N 1
ATOM 1688 C CA . ASN A 1 213 ? 8.419 12.159 -7.568 1.00 96.88 213 ASN A CA 1
ATOM 1689 C C . ASN A 1 213 ? 9.147 12.762 -8.778 1.00 96.88 213 ASN A C 1
ATOM 1691 O O . ASN A 1 213 ? 10.012 12.137 -9.399 1.00 96.88 213 ASN A O 1
ATOM 1695 N N . GLN A 1 214 ? 8.838 14.023 -9.080 1.00 97.38 214 GLN A N 1
ATOM 1696 C CA . GLN A 1 214 ? 9.430 14.753 -10.201 1.00 97.38 214 GLN A CA 1
ATOM 1697 C C . GLN A 1 214 ? 10.961 14.848 -10.127 1.00 97.38 214 GLN A C 1
ATOM 1699 O O . GLN A 1 214 ? 11.624 14.721 -11.160 1.00 97.38 214 GLN A O 1
ATOM 1704 N N . ASP A 1 215 ? 11.536 15.035 -8.939 1.00 96.19 215 ASP A N 1
ATOM 1705 C CA . ASP A 1 215 ? 12.988 15.148 -8.767 1.00 96.19 215 ASP A CA 1
ATOM 1706 C C . ASP A 1 215 ? 13.695 13.816 -9.036 1.00 96.19 215 ASP A C 1
ATOM 1708 O O . ASP A 1 215 ? 14.741 13.785 -9.689 1.00 96.19 215 ASP A O 1
ATOM 1712 N N . ALA A 1 216 ? 13.107 12.703 -8.595 1.00 96.56 216 ALA A N 1
ATOM 1713 C CA . ALA A 1 216 ? 13.616 11.365 -8.870 1.00 96.56 216 ALA A CA 1
ATOM 1714 C C . ALA A 1 216 ? 13.564 11.042 -10.367 1.00 96.56 216 ALA A C 1
ATOM 1716 O O . ALA A 1 216 ? 14.553 10.562 -10.925 1.00 96.56 216 ALA A O 1
ATOM 1717 N N . ILE A 1 217 ? 12.458 11.385 -11.032 1.00 98.06 217 ILE A N 1
ATOM 1718 C CA . ILE A 1 217 ? 12.304 11.233 -12.482 1.00 98.06 217 ILE A CA 1
ATOM 1719 C C . ILE A 1 217 ? 13.325 12.093 -13.235 1.00 98.06 217 ILE A C 1
ATOM 1721 O O . ILE A 1 217 ? 13.980 11.603 -14.157 1.00 98.06 217 ILE A O 1
ATOM 1725 N N . ASN A 1 218 ? 13.519 13.353 -12.837 1.00 97.06 218 ASN A N 1
ATOM 1726 C CA . ASN A 1 218 ? 14.528 14.233 -13.435 1.00 97.06 218 ASN A CA 1
ATOM 1727 C C . ASN A 1 218 ? 15.937 13.663 -13.266 1.00 97.06 218 ASN A C 1
ATOM 1729 O O . ASN A 1 218 ? 16.715 13.616 -14.222 1.00 97.06 218 ASN A O 1
ATOM 1733 N N . TYR A 1 219 ? 16.253 13.181 -12.064 1.00 96.50 219 TYR A N 1
ATOM 1734 C CA . TYR A 1 219 ? 17.531 12.551 -11.786 1.00 96.50 219 TYR A CA 1
ATOM 1735 C C . TYR A 1 219 ? 17.727 11.302 -12.652 1.00 96.50 219 TYR A C 1
ATOM 1737 O O . TYR A 1 219 ? 18.732 11.214 -13.350 1.00 96.50 219 TYR A O 1
ATOM 1745 N N . GLY A 1 220 ? 16.774 10.370 -12.680 1.00 96.75 220 GLY A N 1
ATOM 1746 C CA . GLY A 1 220 ? 16.883 9.140 -13.468 1.00 96.75 220 GLY A CA 1
ATOM 1747 C C . GLY A 1 220 ? 17.023 9.402 -14.973 1.00 96.75 220 GLY A C 1
ATOM 1748 O O . GLY A 1 220 ? 17.904 8.826 -15.614 1.00 96.75 220 GLY A O 1
ATOM 1749 N N . ASN A 1 221 ? 16.255 10.352 -15.522 1.00 97.69 221 ASN A N 1
ATOM 1750 C CA . ASN A 1 221 ? 16.418 10.806 -16.909 1.00 97.69 221 ASN A CA 1
ATOM 1751 C C . ASN A 1 221 ? 17.831 11.372 -17.157 1.00 97.69 221 ASN A C 1
ATOM 1753 O O . ASN A 1 221 ? 18.457 11.030 -18.157 1.00 97.69 221 ASN A O 1
ATOM 1757 N N . SER A 1 222 ? 18.388 12.160 -16.224 1.00 96.38 222 SER A N 1
ATOM 1758 C CA . SER A 1 222 ? 19.767 12.679 -16.332 1.00 96.38 222 SER A CA 1
ATOM 1759 C C . SER A 1 222 ? 20.843 11.581 -16.320 1.00 96.38 222 SER A C 1
ATOM 1761 O O . SER A 1 222 ? 21.971 11.816 -16.746 1.00 96.38 222 SER A O 1
ATOM 1763 N N . GLN A 1 223 ? 20.502 10.381 -15.835 1.00 95.31 223 GLN A N 1
ATOM 1764 C CA . GLN A 1 223 ? 21.362 9.194 -15.830 1.00 95.31 223 GLN A CA 1
ATOM 1765 C C . GLN A 1 223 ? 21.180 8.302 -17.076 1.00 95.31 223 GLN A C 1
ATOM 1767 O O . GLN A 1 223 ? 21.720 7.195 -17.103 1.00 95.31 223 GLN A O 1
ATOM 1772 N N . GLY A 1 224 ? 20.436 8.757 -18.093 1.00 96.00 224 GLY A N 1
ATOM 1773 C CA . GLY A 1 224 ? 20.244 8.049 -19.365 1.00 96.00 224 GLY A CA 1
ATOM 1774 C C . GLY A 1 224 ? 18.984 7.180 -19.450 1.00 96.00 224 GLY A C 1
ATOM 1775 O O . GLY A 1 224 ? 18.810 6.459 -20.430 1.00 96.00 224 GLY A O 1
ATOM 1776 N N . LEU A 1 225 ? 18.091 7.228 -18.455 1.00 96.94 225 LEU A N 1
ATOM 1777 C CA . LEU A 1 225 ? 16.799 6.537 -18.511 1.00 96.94 225 LEU A CA 1
ATOM 1778 C C . LEU A 1 225 ? 15.716 7.448 -19.106 1.00 96.94 225 LEU A C 1
ATOM 1780 O O . LEU A 1 225 ? 14.878 7.973 -18.391 1.00 96.94 225 LEU A O 1
ATOM 1784 N N . GLU A 1 226 ? 15.721 7.639 -20.420 1.00 95.38 226 GLU A N 1
ATOM 1785 C CA . GLU A 1 226 ? 14.872 8.607 -21.139 1.00 95.38 226 GLU A CA 1
ATOM 1786 C C . GLU A 1 226 ? 13.352 8.348 -21.092 1.00 95.38 226 GLU A C 1
ATOM 1788 O O . GLU A 1 226 ? 12.556 9.205 -21.498 1.00 95.38 226 GLU A O 1
ATOM 1793 N N . LYS A 1 227 ? 12.910 7.163 -20.649 1.00 97.81 227 LYS A N 1
ATOM 1794 C CA . LYS A 1 227 ? 11.484 6.781 -20.588 1.00 97.81 227 LYS A CA 1
ATOM 1795 C C . LYS A 1 227 ? 10.928 6.755 -19.161 1.00 97.81 227 LYS A C 1
ATOM 1797 O O . LYS A 1 227 ? 9.993 6.011 -18.881 1.00 97.81 227 LYS A O 1
ATOM 1802 N N . LEU A 1 228 ? 11.478 7.574 -18.265 1.00 98.50 228 LEU A N 1
ATOM 1803 C CA . LEU A 1 228 ? 10.876 7.830 -16.954 1.00 98.50 228 LEU A CA 1
ATOM 1804 C C . LEU A 1 228 ? 9.900 9.010 -17.029 1.00 98.50 228 LEU A C 1
ATOM 1806 O O . LEU A 1 228 ? 10.227 10.054 -17.604 1.00 98.50 228 LEU A O 1
ATOM 1810 N N . ARG A 1 229 ? 8.701 8.865 -16.466 1.00 98.50 229 ARG A N 1
ATOM 1811 C CA . ARG A 1 229 ? 7.645 9.886 -16.484 1.00 98.50 229 ARG A CA 1
ATOM 1812 C C . ARG A 1 229 ? 7.073 10.091 -15.089 1.00 98.50 229 ARG A C 1
ATOM 1814 O O . ARG A 1 229 ? 6.965 9.144 -14.315 1.00 98.50 229 ARG A O 1
ATOM 1821 N N . VAL A 1 230 ? 6.681 11.332 -14.806 1.00 98.31 230 VAL A N 1
ATOM 1822 C CA . VAL A 1 230 ? 5.889 11.609 -13.611 1.00 98.31 230 VAL A CA 1
ATOM 1823 C C . VAL A 1 230 ? 4.487 11.064 -13.816 1.00 98.31 230 VAL A C 1
ATOM 1825 O O . VAL A 1 230 ? 3.862 11.350 -14.837 1.00 98.31 230 VAL A O 1
ATOM 1828 N N . GLY A 1 231 ? 4.021 10.273 -12.861 1.00 97.31 231 GLY A N 1
ATOM 1829 C CA . GLY A 1 231 ? 2.697 9.677 -12.889 1.00 97.31 231 GLY A CA 1
ATOM 1830 C C . GLY A 1 231 ? 2.372 8.977 -11.579 1.00 97.31 231 GLY A C 1
ATOM 1831 O O . GLY A 1 231 ? 3.261 8.480 -10.889 1.00 97.31 231 GLY A O 1
ATOM 1832 N N . ASP A 1 232 ? 1.090 8.946 -11.247 1.00 95.62 232 ASP A N 1
ATOM 1833 C CA . ASP A 1 232 ? 0.552 8.225 -10.098 1.00 95.62 232 ASP A CA 1
ATOM 1834 C C . ASP A 1 232 ? -0.358 7.077 -10.573 1.00 95.62 232 ASP A C 1
ATOM 1836 O O . ASP A 1 232 ? -0.303 6.652 -11.730 1.00 95.62 232 ASP A O 1
ATOM 1840 N N . GLU A 1 233 ? -1.194 6.540 -9.687 1.00 94.38 233 GLU A N 1
ATOM 1841 C CA . GLU A 1 233 ? -2.088 5.424 -10.001 1.00 94.38 233 GLU A CA 1
ATOM 1842 C C . GLU A 1 233 ? -3.059 5.752 -11.148 1.00 94.38 233 GLU A C 1
ATOM 1844 O O . GLU A 1 233 ? -3.443 4.856 -11.901 1.00 94.38 233 GLU A O 1
ATOM 1849 N N . SER A 1 234 ? -3.440 7.026 -11.310 1.00 93.69 234 SER A N 1
ATOM 1850 C CA . SER A 1 234 ? -4.343 7.462 -12.381 1.00 93.69 234 SER A CA 1
ATOM 1851 C C . SER A 1 234 ? -3.700 7.327 -13.760 1.00 93.69 234 SER A C 1
ATOM 1853 O O . SER A 1 234 ? -4.379 6.974 -14.722 1.00 93.69 234 SER A O 1
ATOM 1855 N N . SER A 1 235 ? -2.376 7.487 -13.848 1.00 96.81 235 SER A N 1
ATOM 1856 C CA . SER A 1 235 ? -1.624 7.374 -15.102 1.00 96.81 235 SER A CA 1
ATOM 1857 C C . SER A 1 235 ? -1.646 5.959 -15.689 1.00 96.81 235 SER A C 1
ATOM 1859 O O . SER A 1 235 ? -1.388 5.775 -16.877 1.00 96.81 235 SER A O 1
ATOM 1861 N N . LEU A 1 236 ? -1.968 4.942 -14.882 1.00 97.44 236 LEU A N 1
ATOM 1862 C CA . LEU A 1 236 ? -2.094 3.563 -15.354 1.00 97.44 236 LEU A CA 1
ATOM 1863 C C . LEU A 1 236 ? -3.350 3.350 -16.214 1.00 97.44 236 LEU A C 1
ATOM 1865 O O . LEU A 1 236 ? -3.369 2.446 -17.052 1.00 97.44 236 LEU A O 1
ATOM 1869 N N . ILE A 1 237 ? -4.393 4.164 -16.029 1.00 95.31 237 ILE A N 1
ATOM 1870 C CA . ILE A 1 237 ? -5.675 4.033 -16.741 1.00 95.31 237 ILE A CA 1
ATOM 1871 C C . ILE A 1 237 ? -5.484 4.268 -18.245 1.00 95.31 237 ILE A C 1
ATOM 1873 O O . ILE A 1 237 ? -6.058 3.543 -19.057 1.00 95.31 237 ILE A O 1
ATOM 1877 N N . ASP A 1 238 ? -4.606 5.203 -18.608 1.00 95.81 238 ASP A N 1
ATOM 1878 C CA . ASP A 1 238 ? -4.342 5.595 -19.997 1.00 95.81 238 ASP A CA 1
ATOM 1879 C C . ASP A 1 238 ? -3.481 4.581 -20.768 1.00 95.81 238 ASP A C 1
ATOM 1881 O O . ASP A 1 238 ? -3.321 4.665 -21.989 1.00 95.81 238 ASP A O 1
ATOM 1885 N N . ILE A 1 239 ? -2.919 3.590 -20.075 1.00 98.00 239 ILE A N 1
ATOM 1886 C CA . ILE A 1 239 ? -2.092 2.559 -20.695 1.00 98.00 239 ILE A CA 1
ATOM 1887 C C . ILE A 1 239 ? -2.989 1.418 -21.162 1.00 98.00 239 ILE A C 1
ATOM 1889 O O . ILE A 1 239 ? -3.751 0.846 -20.386 1.00 98.00 239 ILE A O 1
ATOM 1893 N N . SER A 1 240 ? -2.884 1.053 -22.440 1.00 98.38 240 SER A N 1
ATOM 1894 C CA . SER A 1 240 ? -3.687 -0.018 -23.042 1.00 98.38 240 SER A CA 1
ATOM 1895 C C . SER A 1 240 ? -3.419 -1.392 -22.416 1.00 98.38 240 SER A C 1
ATOM 1897 O O . SER A 1 240 ? -2.329 -1.675 -21.918 1.00 98.38 240 SER A O 1
ATOM 1899 N N . SER A 1 241 ? -4.421 -2.276 -22.463 1.00 98.50 241 SER A N 1
ATOM 1900 C CA . SER A 1 241 ? -4.255 -3.658 -22.000 1.00 98.50 241 SER A CA 1
ATOM 1901 C C . SER A 1 241 ? -3.216 -4.402 -22.845 1.00 98.50 241 SER A C 1
ATOM 1903 O O . SER A 1 241 ? -3.180 -4.243 -24.066 1.00 98.50 241 SER A O 1
ATOM 1905 N N . GLY A 1 242 ? -2.354 -5.191 -22.200 1.00 98.38 242 GLY A N 1
ATOM 1906 C CA . GLY A 1 242 ? -1.284 -5.934 -22.872 1.00 98.38 242 GLY A CA 1
ATOM 1907 C C . GLY A 1 242 ? -0.237 -5.058 -23.578 1.00 98.38 242 GLY A C 1
ATOM 1908 O O . GLY A 1 242 ? 0.402 -5.520 -24.530 1.00 98.38 242 GLY A O 1
ATOM 1909 N N . ALA A 1 243 ? -0.079 -3.793 -23.171 1.00 98.62 243 ALA A N 1
ATOM 1910 C CA . ALA A 1 243 ? 0.882 -2.863 -23.769 1.00 98.62 243 ALA A CA 1
ATOM 1911 C C . ALA A 1 243 ? 2.347 -3.225 -23.463 1.00 98.62 243 ALA A C 1
ATOM 1913 O O . ALA A 1 243 ? 3.228 -2.935 -24.276 1.00 98.62 243 ALA A O 1
ATOM 1914 N N . TYR A 1 244 ? 2.609 -3.878 -22.327 1.00 98.81 244 TYR A N 1
ATOM 1915 C CA . TYR A 1 244 ? 3.953 -4.266 -21.893 1.00 98.81 244 TYR A CA 1
ATOM 1916 C C . TYR A 1 244 ? 4.013 -5.762 -21.619 1.00 98.81 244 TYR A C 1
ATOM 1918 O O . TYR A 1 244 ? 3.082 -6.309 -21.038 1.00 98.81 244 TYR A O 1
ATOM 1926 N N . ASP A 1 245 ? 5.097 -6.439 -22.005 1.00 98.75 245 ASP A N 1
ATOM 1927 C CA . ASP A 1 245 ? 5.251 -7.869 -21.721 1.00 98.75 245 ASP A CA 1
ATOM 1928 C C . ASP A 1 245 ? 5.220 -8.127 -20.214 1.00 98.75 245 ASP A C 1
ATOM 1930 O O . ASP A 1 245 ? 4.548 -9.059 -19.768 1.00 98.75 245 ASP A O 1
ATOM 1934 N N . ILE A 1 246 ? 5.906 -7.276 -19.447 1.00 98.88 246 ILE A N 1
ATOM 1935 C CA . ILE A 1 246 ? 6.017 -7.388 -17.995 1.00 98.88 246 ILE A CA 1
ATOM 1936 C C . ILE A 1 246 ? 5.722 -6.046 -17.328 1.00 98.88 246 ILE A C 1
ATOM 1938 O O . ILE A 1 246 ? 6.354 -5.044 -17.658 1.00 98.88 246 ILE A O 1
ATOM 1942 N N . CYS A 1 247 ? 4.821 -6.027 -16.347 1.00 98.81 247 CYS A N 1
ATOM 1943 C CA . CYS A 1 247 ? 4.732 -4.928 -15.383 1.00 98.81 247 CYS A CA 1
ATOM 1944 C C . CYS A 1 247 ? 5.288 -5.373 -14.033 1.00 98.81 247 CYS A C 1
ATOM 1946 O O . CYS A 1 247 ? 5.051 -6.502 -13.603 1.00 98.81 247 CYS A O 1
ATOM 1948 N N . PHE A 1 248 ? 5.994 -4.493 -13.335 1.00 98.75 248 PHE A N 1
ATOM 1949 C CA . PHE A 1 248 ? 6.487 -4.793 -11.999 1.00 98.75 248 PHE A CA 1
ATOM 1950 C C . PHE A 1 248 ? 6.513 -3.567 -11.088 1.00 98.75 248 PHE A C 1
ATOM 1952 O O . PHE A 1 248 ? 6.431 -2.426 -11.542 1.00 98.75 248 PHE A O 1
ATOM 1959 N N . THR A 1 249 ? 6.613 -3.826 -9.790 1.00 98.25 249 THR A N 1
ATOM 1960 C CA . THR A 1 249 ? 6.779 -2.813 -8.745 1.00 98.25 249 THR A CA 1
ATOM 1961 C C . THR A 1 249 ? 7.625 -3.380 -7.604 1.00 98.25 249 THR A C 1
ATOM 1963 O O . THR A 1 249 ? 7.656 -4.598 -7.403 1.00 98.25 249 THR A O 1
ATOM 1966 N N . VAL A 1 250 ? 8.343 -2.505 -6.891 1.00 96.81 250 VAL A N 1
ATOM 1967 C CA . VAL A 1 250 ? 9.211 -2.878 -5.767 1.00 96.81 250 VAL A CA 1
ATOM 1968 C C . VAL A 1 250 ? 8.993 -1.942 -4.573 1.00 96.81 250 VAL A C 1
ATOM 1970 O O . VAL A 1 250 ? 9.437 -0.796 -4.620 1.00 96.81 250 VAL A O 1
ATOM 1973 N N . SER A 1 251 ? 8.381 -2.448 -3.500 1.00 93.44 251 SER A N 1
ATOM 1974 C CA . SER A 1 251 ? 8.078 -1.743 -2.244 1.00 93.44 251 SER A CA 1
ATOM 1975 C C . SER A 1 251 ? 7.281 -0.448 -2.461 1.00 93.44 251 SER A C 1
ATOM 1977 O O . SER A 1 251 ? 7.678 0.631 -2.020 1.00 93.44 251 SER A O 1
ATOM 1979 N N . VAL A 1 252 ? 6.159 -0.556 -3.176 1.00 93.94 252 VAL A N 1
ATOM 1980 C CA . VAL A 1 252 ? 5.259 0.570 -3.505 1.00 93.94 252 VAL A CA 1
ATOM 1981 C C . VAL A 1 252 ? 3.848 0.298 -3.009 1.00 93.94 252 VAL A C 1
ATOM 1983 O O . VAL A 1 252 ? 3.181 1.217 -2.540 1.00 93.94 252 VAL A O 1
ATOM 1986 N N . ILE A 1 253 ? 3.375 -0.948 -3.098 1.00 93.12 253 ILE A N 1
ATOM 1987 C CA . ILE A 1 253 ? 1.973 -1.296 -2.851 1.00 93.12 253 ILE A CA 1
ATOM 1988 C C . ILE A 1 253 ? 1.589 -1.024 -1.393 1.00 93.12 253 ILE A C 1
ATOM 1990 O O . ILE A 1 253 ? 0.487 -0.537 -1.142 1.00 93.12 253 ILE A O 1
ATOM 1994 N N . ASP A 1 254 ? 2.520 -1.202 -0.452 1.00 84.44 254 ASP A N 1
ATOM 1995 C CA . ASP A 1 254 ? 2.344 -0.868 0.972 1.00 84.44 254 ASP A CA 1
ATOM 1996 C C . ASP A 1 254 ? 2.130 0.632 1.248 1.00 84.44 254 ASP A C 1
ATOM 1998 O O . ASP A 1 254 ? 1.764 1.032 2.358 1.00 84.44 254 ASP A O 1
ATOM 2002 N N . HIS A 1 255 ? 2.377 1.482 0.252 1.00 85.94 255 HIS A N 1
ATOM 2003 C CA . HIS A 1 255 ? 2.234 2.932 0.338 1.00 85.94 255 HIS A CA 1
ATOM 2004 C C . HIS A 1 255 ? 1.003 3.462 -0.397 1.00 85.94 255 HIS A C 1
ATOM 2006 O O . HIS A 1 255 ? 0.690 4.645 -0.260 1.00 85.94 255 HIS A O 1
ATOM 2012 N N . ILE A 1 256 ? 0.293 2.607 -1.140 1.00 85.19 256 ILE A N 1
ATOM 2013 C CA . ILE A 1 256 ? -0.905 2.984 -1.885 1.00 85.19 256 ILE A CA 1
ATOM 2014 C C . ILE A 1 256 ? -2.140 2.727 -1.013 1.00 85.19 256 ILE A C 1
ATOM 2016 O O . ILE A 1 256 ? -2.395 1.580 -0.653 1.00 85.19 256 ILE A O 1
ATOM 2020 N N . PRO A 1 257 ? -2.973 3.741 -0.708 1.00 74.88 257 PRO A N 1
ATOM 2021 C CA . PRO A 1 257 ? -4.176 3.540 0.110 1.00 74.88 257 PRO A CA 1
ATOM 2022 C C . PRO A 1 257 ? -5.238 2.646 -0.548 1.00 74.88 257 PRO A C 1
ATOM 2024 O O . PRO A 1 257 ? -6.013 1.983 0.140 1.00 74.88 257 PRO A O 1
ATOM 2027 N N . GLN A 1 258 ? -5.266 2.607 -1.884 1.00 80.62 258 GLN A N 1
ATOM 2028 C CA . GLN A 1 258 ? -6.136 1.737 -2.685 1.00 80.62 258 GLN A CA 1
ATOM 2029 C C . GLN A 1 258 ? -5.306 0.809 -3.592 1.00 80.62 258 GLN A C 1
ATOM 2031 O O . GLN A 1 258 ? -5.323 0.947 -4.820 1.00 80.62 258 GLN A O 1
ATOM 2036 N N . PRO A 1 259 ? -4.572 -0.155 -3.011 1.00 88.44 259 PRO A N 1
ATOM 2037 C CA . PRO A 1 259 ? -3.577 -0.936 -3.743 1.00 88.44 259 PRO A CA 1
ATOM 2038 C C . PRO A 1 259 ? -4.204 -1.853 -4.800 1.00 88.44 259 PRO A C 1
ATOM 2040 O O . PRO A 1 259 ? -3.595 -2.125 -5.833 1.00 88.44 259 PRO A O 1
ATOM 2043 N N . LEU A 1 260 ? -5.449 -2.294 -4.582 1.00 85.12 260 LEU A N 1
ATOM 2044 C CA . LEU A 1 260 ? -6.151 -3.204 -5.488 1.00 85.12 260 LEU A CA 1
ATOM 2045 C C . LEU A 1 260 ? -6.279 -2.627 -6.905 1.00 85.12 260 LEU A C 1
ATOM 2047 O O . LEU A 1 260 ? -6.034 -3.339 -7.874 1.00 85.12 260 LEU A O 1
ATOM 2051 N N . ASN A 1 261 ? -6.603 -1.337 -7.037 1.00 88.06 261 ASN A N 1
ATOM 2052 C CA . ASN A 1 261 ? -6.751 -0.698 -8.346 1.00 88.06 261 ASN A CA 1
ATOM 2053 C C . ASN A 1 261 ? -5.420 -0.633 -9.104 1.00 88.06 261 ASN A C 1
ATOM 2055 O O . ASN A 1 261 ? -5.398 -0.831 -10.319 1.00 88.06 261 ASN A O 1
ATOM 2059 N N . VAL A 1 262 ? -4.311 -0.410 -8.397 1.00 95.38 262 VAL A N 1
ATOM 2060 C CA . VAL A 1 262 ? -2.969 -0.450 -8.989 1.00 95.38 262 VAL A CA 1
ATOM 2061 C C . VAL A 1 262 ? -2.660 -1.858 -9.480 1.00 95.38 262 VAL A C 1
ATOM 2063 O O . VAL A 1 262 ? -2.350 -2.032 -10.655 1.00 95.38 262 VAL A O 1
ATOM 2066 N N . VAL A 1 263 ? -2.828 -2.874 -8.629 1.00 97.06 263 VAL A N 1
ATOM 2067 C CA . VAL A 1 263 ? -2.544 -4.274 -8.984 1.00 97.06 263 VAL A CA 1
ATOM 2068 C C . VAL A 1 263 ? -3.385 -4.731 -10.180 1.00 97.06 263 VAL A C 1
ATOM 2070 O O . VAL A 1 263 ? -2.842 -5.295 -11.129 1.00 97.06 263 VAL A O 1
ATOM 2073 N N . LEU A 1 264 ? -4.690 -4.437 -10.194 1.00 96.12 264 LEU A N 1
ATOM 2074 C CA . LEU A 1 264 ? -5.570 -4.782 -11.315 1.00 96.12 264 LEU A CA 1
ATOM 2075 C C . LEU A 1 264 ? -5.139 -4.104 -12.621 1.00 96.12 264 LEU A C 1
ATOM 2077 O O . LEU A 1 264 ? -5.171 -4.735 -13.679 1.00 96.12 264 LEU A O 1
ATOM 2081 N N . ASN A 1 265 ? -4.698 -2.845 -12.564 1.00 98.19 265 ASN A N 1
ATOM 2082 C CA . ASN A 1 265 ? -4.178 -2.161 -13.743 1.00 98.19 265 ASN A CA 1
ATOM 2083 C C . ASN A 1 265 ? -2.840 -2.743 -14.207 1.00 98.19 265 ASN A C 1
ATOM 2085 O O . ASN A 1 265 ? -2.683 -2.979 -15.401 1.00 98.19 265 ASN A O 1
ATOM 2089 N N . LEU A 1 266 ? -1.905 -3.038 -13.302 1.00 98.50 266 LEU A N 1
ATOM 2090 C CA . LEU A 1 266 ? -0.633 -3.667 -13.671 1.00 98.50 266 LEU A CA 1
ATOM 2091 C C . LEU A 1 266 ? -0.858 -5.035 -14.329 1.00 98.50 266 LEU A C 1
ATOM 2093 O O . LEU A 1 266 ? -0.254 -5.314 -15.364 1.00 98.50 266 LEU A O 1
ATOM 2097 N N . ILE A 1 267 ? -1.784 -5.848 -13.809 1.00 98.56 267 ILE A N 1
ATOM 2098 C CA . ILE A 1 267 ? -2.191 -7.116 -14.436 1.00 98.56 267 ILE A CA 1
ATOM 2099 C C . ILE A 1 267 ? -2.780 -6.870 -15.830 1.00 98.56 267 ILE A C 1
ATOM 2101 O O . ILE A 1 267 ? -2.364 -7.514 -16.787 1.00 98.56 267 ILE A O 1
ATOM 2105 N N . ARG A 1 268 ? -3.713 -5.920 -15.969 1.00 98.62 268 ARG A N 1
ATOM 2106 C CA . ARG A 1 268 ? -4.357 -5.578 -17.249 1.00 98.62 268 ARG A CA 1
ATOM 2107 C C . ARG A 1 268 ? -3.355 -5.118 -18.310 1.00 98.62 268 ARG A C 1
ATOM 2109 O O . ARG A 1 268 ? -3.523 -5.438 -19.488 1.00 98.62 268 ARG A O 1
ATOM 2116 N N . ILE A 1 269 ? -2.368 -4.316 -17.917 1.00 98.81 269 ILE A N 1
ATOM 2117 C CA . ILE A 1 269 ? -1.336 -3.753 -18.800 1.00 98.81 269 ILE A CA 1
ATOM 2118 C C . ILE A 1 269 ? -0.310 -4.824 -19.199 1.00 98.81 269 ILE A C 1
ATOM 2120 O O . ILE A 1 269 ? 0.214 -4.778 -20.315 1.00 98.81 269 ILE A O 1
ATOM 2124 N N . SER A 1 270 ? -0.054 -5.790 -18.314 1.00 98.69 270 SER A N 1
ATOM 2125 C CA . SER A 1 270 ? 0.876 -6.896 -18.545 1.00 98.69 270 SER A CA 1
ATOM 2126 C C . SER A 1 270 ? 0.363 -7.860 -19.614 1.00 98.69 270 SER A C 1
ATOM 2128 O O . SER A 1 270 ? -0.799 -8.256 -19.620 1.00 98.69 270 SER A O 1
ATOM 2130 N N . LYS A 1 271 ? 1.256 -8.294 -20.503 1.00 98.62 271 LYS A N 1
ATOM 2131 C CA . LYS A 1 271 ? 0.979 -9.290 -21.548 1.00 98.62 271 LYS A CA 1
ATOM 2132 C C . LYS A 1 271 ? 1.324 -10.708 -21.106 1.00 98.62 271 LYS A C 1
ATOM 2134 O O . LYS A 1 271 ? 0.634 -11.646 -21.490 1.00 98.62 271 LYS A O 1
ATOM 2139 N N . LYS A 1 272 ? 2.415 -10.861 -20.347 1.00 98.38 272 LYS A N 1
ATOM 2140 C CA . LYS A 1 272 ? 2.956 -12.159 -19.917 1.00 98.38 272 LYS A CA 1
ATOM 2141 C C . LYS A 1 272 ? 2.860 -12.346 -18.408 1.00 98.38 272 LYS A C 1
ATOM 2143 O O . LYS A 1 272 ? 2.351 -13.369 -17.967 1.00 98.38 272 LYS A O 1
ATOM 2148 N N . ALA A 1 273 ? 3.349 -11.382 -17.628 1.00 98.50 273 ALA A N 1
ATOM 2149 C CA . ALA A 1 273 ? 3.345 -11.477 -16.170 1.00 98.50 273 ALA A CA 1
ATOM 2150 C C . ALA A 1 273 ? 3.361 -10.106 -15.488 1.00 98.50 273 ALA A C 1
ATOM 2152 O O . ALA A 1 273 ? 3.867 -9.127 -16.036 1.00 98.50 273 ALA A O 1
ATOM 2153 N N . CYS A 1 274 ? 2.841 -10.082 -14.262 1.00 98.44 274 CYS A N 1
ATOM 2154 C CA . CYS A 1 274 ? 2.959 -8.969 -13.332 1.00 98.44 274 CYS A CA 1
ATOM 2155 C C . CYS A 1 274 ? 3.737 -9.445 -12.097 1.00 98.44 274 CYS A C 1
ATOM 2157 O O . CYS A 1 274 ? 3.374 -10.469 -11.518 1.00 98.44 274 CYS A O 1
ATOM 2159 N N . LEU A 1 275 ? 4.803 -8.736 -11.715 1.00 98.44 275 LEU A N 1
ATOM 2160 C CA . LEU A 1 275 ? 5.644 -9.094 -10.570 1.00 98.44 275 LEU A CA 1
ATOM 2161 C C . LEU A 1 275 ? 5.551 -8.031 -9.476 1.00 98.44 275 LEU A C 1
ATOM 2163 O O . LEU A 1 275 ? 5.786 -6.851 -9.728 1.00 98.44 275 LEU A O 1
ATOM 2167 N N . LEU A 1 276 ? 5.247 -8.462 -8.256 1.00 97.06 276 LEU A N 1
ATOM 2168 C CA . LEU A 1 276 ? 5.169 -7.602 -7.078 1.00 97.06 276 LEU A CA 1
ATOM 2169 C C . LEU A 1 276 ? 6.250 -8.045 -6.088 1.00 97.06 276 LEU A C 1
ATOM 2171 O O . LEU A 1 276 ? 6.330 -9.231 -5.759 1.00 97.06 276 LEU A O 1
ATOM 2175 N N . LEU A 1 277 ? 7.085 -7.114 -5.635 1.00 93.94 277 LEU A N 1
ATOM 2176 C CA . LEU A 1 277 ? 8.113 -7.360 -4.627 1.00 93.94 277 LEU A CA 1
ATOM 2177 C C . LEU A 1 277 ? 7.967 -6.312 -3.527 1.00 93.94 277 LEU A C 1
ATOM 2179 O O . LEU A 1 277 ? 8.446 -5.200 -3.698 1.00 93.94 277 LEU A O 1
ATOM 2183 N N . GLU A 1 278 ? 7.317 -6.658 -2.419 1.00 89.00 278 GLU A N 1
ATOM 2184 C CA . GLU A 1 278 ? 7.036 -5.726 -1.314 1.00 89.00 278 GLU A CA 1
ATOM 2185 C C . GLU A 1 278 ? 7.953 -5.957 -0.107 1.00 89.00 278 GLU A C 1
ATOM 2187 O O . GLU A 1 278 ? 8.130 -7.134 0.299 1.00 89.00 278 GLU A O 1
#

Nearest PDB structures (foldseek):
  3tfw-assembly1_B-2  TM=6.589E-01  e=8.329E-05  Klebsiella pneumoniae subsp. pneumoniae MGH 78578
  5lhm-assembly1_A  TM=6.926E-01  e=1.004E-04  Myxococcus xanthus
  5log-assembly1_B  TM=5.675E-01  e=1.068E-04  Myxococcus xanthus
  2hnk-assembly1_A  TM=5.894E-01  e=2.888E-04  Leptospira interrogans
  3tr6-assembly1_A-2  TM=5.540E-01  e=3.074E-04  Coxiella burnetii

Mean predicted aligned error: 8.69 Å